Protein AF-A0A6S7KA08-F1 (afdb_monomer)

Mean predicted aligned error: 12.33 Å

Radius of gyration: 24.55 Å; Cα contacts (8 Å, |Δi|>4): 258; chains: 1; bounding box: 50×72×55 Å

Structure (mmCIF, N/CA/C/O backbone):
data_AF-A0A6S7KA08-F1
#
_entry.id   AF-A0A6S7KA08-F1
#
loop_
_atom_site.group_PDB
_atom_site.id
_atom_site.type_symbol
_atom_site.label_atom_id
_atom_site.label_alt_id
_atom_site.label_comp_id
_atom_site.label_asym_id
_atom_site.label_entity_id
_atom_site.label_seq_id
_atom_site.pdbx_PDB_ins_code
_atom_site.Cartn_x
_atom_site.Cartn_y
_atom_site.Cartn_z
_atom_site.occupancy
_atom_site.B_iso_or_equiv
_atom_site.auth_seq_id
_atom_site.auth_comp_id
_atom_site.auth_asym_id
_atom_site.auth_atom_id
_atom_site.pdbx_PDB_model_num
ATOM 1 N N . MET A 1 1 ? -20.930 37.286 -34.997 1.00 43.28 1 MET A N 1
ATOM 2 C CA . MET A 1 1 ? -20.694 37.079 -33.545 1.00 43.28 1 MET A CA 1
ATOM 3 C C . MET A 1 1 ? -19.926 38.259 -32.917 1.00 43.28 1 MET A C 1
ATOM 5 O O . MET A 1 1 ? -18.820 38.069 -32.431 1.00 43.28 1 MET A O 1
ATOM 9 N N . ALA A 1 2 ? -20.477 39.483 -32.907 1.00 48.88 2 ALA A N 1
ATOM 10 C CA . ALA A 1 2 ? -19.764 40.666 -32.379 1.00 48.88 2 ALA A CA 1
ATOM 11 C C . ALA A 1 2 ? -20.551 41.501 -31.343 1.00 48.88 2 ALA A C 1
ATOM 13 O O . ALA A 1 2 ? -19.993 42.416 -30.752 1.00 48.88 2 ALA A O 1
ATOM 14 N N . ALA A 1 3 ? -21.817 41.173 -31.055 1.00 47.69 3 ALA A N 1
ATOM 15 C CA . ALA A 1 3 ? -22.676 42.005 -30.201 1.00 47.69 3 ALA A CA 1
ATOM 16 C C . ALA A 1 3 ? -22.652 41.651 -28.695 1.00 47.69 3 ALA A C 1
ATOM 18 O O . ALA A 1 3 ? -23.149 42.420 -27.879 1.00 47.69 3 ALA A O 1
ATOM 19 N N . ALA A 1 4 ? -22.067 40.513 -28.297 1.00 50.00 4 ALA A N 1
ATOM 20 C CA . ALA A 1 4 ? -22.063 40.070 -26.894 1.00 50.00 4 ALA A CA 1
ATOM 21 C C . ALA A 1 4 ? -20.878 40.608 -26.064 1.00 50.00 4 ALA A C 1
ATOM 23 O O . ALA A 1 4 ? -20.947 40.629 -24.838 1.00 50.00 4 ALA A O 1
ATOM 24 N N . LYS A 1 5 ? -19.799 41.081 -26.711 1.00 47.84 5 LYS A N 1
ATOM 25 C CA . LYS A 1 5 ? -18.599 41.590 -26.018 1.00 47.84 5 LYS A CA 1
ATOM 26 C C . LYS A 1 5 ? -18.774 42.999 -25.426 1.00 47.84 5 LYS A C 1
ATOM 28 O O . LYS A 1 5 ? -18.018 43.361 -24.531 1.00 47.84 5 LYS A O 1
ATOM 33 N N . SER A 1 6 ? -19.765 43.779 -25.868 1.00 55.12 6 SER A N 1
ATOM 34 C CA . SER A 1 6 ? -19.910 45.186 -25.456 1.00 55.12 6 SER A CA 1
ATOM 35 C C . SER A 1 6 ? -20.657 45.384 -24.133 1.00 55.12 6 SER A C 1
ATOM 37 O O . SER A 1 6 ? -20.324 46.296 -23.384 1.00 55.12 6 SER A O 1
ATOM 39 N N . LYS A 1 7 ? -21.627 44.525 -23.787 1.00 53.78 7 LYS A N 1
ATOM 40 C CA . LYS A 1 7 ? -22.438 44.713 -22.567 1.00 53.78 7 LYS A CA 1
ATOM 41 C C . LYS A 1 7 ? -21.706 44.346 -21.276 1.00 53.78 7 LYS A C 1
ATOM 43 O O . LYS A 1 7 ? -21.906 45.013 -20.268 1.00 53.78 7 LYS A O 1
ATOM 48 N N . LEU A 1 8 ? -20.835 43.334 -21.301 1.00 55.09 8 LEU A N 1
ATOM 49 C CA . LEU A 1 8 ? -20.053 42.961 -20.118 1.00 55.09 8 LEU A CA 1
ATOM 50 C C . LEU A 1 8 ? -19.076 44.084 -19.744 1.00 55.09 8 LEU A C 1
ATOM 52 O O . LEU A 1 8 ? -19.026 44.502 -18.595 1.00 55.09 8 LEU A O 1
ATOM 56 N N . PHE A 1 9 ? -18.357 44.632 -20.726 1.00 54.38 9 PHE A N 1
ATOM 57 C CA . PHE A 1 9 ? -17.315 45.635 -20.491 1.00 54.38 9 PHE A CA 1
ATOM 58 C C . PHE A 1 9 ? -17.857 46.927 -19.851 1.00 54.38 9 PHE A C 1
ATOM 60 O O . PHE A 1 9 ? -17.222 47.487 -18.960 1.00 54.38 9 PHE A O 1
ATOM 67 N N . VAL A 1 10 ? -19.073 47.342 -20.229 1.00 57.06 10 VAL A N 1
ATOM 68 C CA . VAL A 1 10 ? -19.768 48.513 -19.660 1.00 57.06 10 VAL A CA 1
ATOM 69 C C . VAL A 1 10 ? -20.200 48.286 -18.204 1.00 57.06 10 VAL A C 1
ATOM 71 O O . VAL A 1 10 ? -20.165 49.208 -17.390 1.00 57.06 10 VAL A O 1
ATOM 74 N N . ILE A 1 11 ? -20.566 47.055 -17.835 1.00 59.44 11 ILE A N 1
ATOM 75 C CA . ILE A 1 11 ? -20.897 46.713 -16.443 1.00 59.44 11 ILE A CA 1
ATOM 76 C C . ILE A 1 11 ? -19.633 46.776 -15.573 1.00 59.44 11 ILE A C 1
ATOM 78 O O . ILE A 1 11 ? -19.673 47.317 -14.474 1.00 59.44 11 ILE A O 1
ATOM 82 N N . PHE A 1 12 ? -18.487 46.309 -16.074 1.00 55.09 12 PHE A N 1
ATOM 83 C CA . PHE A 1 12 ? -17.217 46.349 -15.336 1.00 55.09 12 PHE A CA 1
ATOM 84 C C . PHE A 1 12 ? -16.640 47.767 -15.173 1.00 55.09 12 PHE A C 1
ATOM 86 O O . PHE A 1 12 ? -15.992 48.060 -14.159 1.00 55.09 12 PHE A O 1
ATOM 93 N N . SER A 1 13 ? -16.875 48.669 -16.134 1.00 60.47 13 SER A N 1
ATOM 94 C CA . SER A 1 13 ? -16.349 50.038 -16.081 1.00 60.47 13 SER A CA 1
ATOM 95 C C . SER A 1 13 ? -17.032 50.914 -15.023 1.00 60.47 13 SER A C 1
ATOM 97 O O . SER A 1 13 ? -16.358 51.771 -14.460 1.00 60.47 13 SER A O 1
ATOM 99 N N . ASN A 1 14 ? -18.302 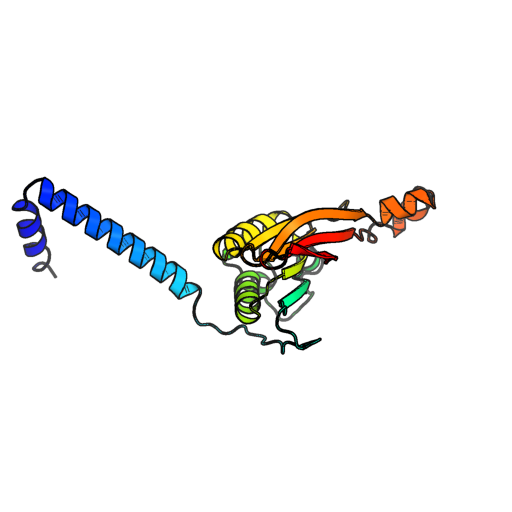50.653 -14.688 1.00 59.66 14 ASN A N 1
ATOM 100 C CA . ASN A 1 14 ? -19.107 51.464 -13.755 1.00 59.66 14 ASN A CA 1
ATOM 101 C C . ASN A 1 14 ? -19.081 51.006 -12.287 1.00 59.66 14 ASN A C 1
ATOM 103 O O . ASN A 1 14 ? -19.718 51.621 -11.433 1.00 59.66 14 ASN A O 1
ATOM 107 N N . ILE A 1 15 ? -18.358 49.934 -11.967 1.00 65.50 15 ILE A N 1
ATOM 108 C CA . ILE A 1 15 ? -18.273 49.419 -10.599 1.00 65.50 15 ILE A CA 1
ATOM 109 C C . ILE A 1 15 ? -17.067 50.050 -9.893 1.00 65.50 15 ILE A C 1
ATOM 111 O O . ILE A 1 15 ? -15.952 50.031 -10.417 1.00 65.50 15 ILE A O 1
ATOM 115 N N . ASN A 1 16 ? -17.280 50.592 -8.689 1.00 76.19 16 ASN A N 1
ATOM 116 C CA . ASN A 1 16 ? -16.201 51.134 -7.860 1.00 76.19 16 ASN A CA 1
ATOM 117 C C . ASN A 1 16 ? -15.172 50.046 -7.473 1.00 76.19 16 ASN A C 1
ATOM 119 O O . ASN A 1 16 ? -15.428 48.845 -7.578 1.00 76.19 16 ASN A O 1
ATOM 123 N N . ASN A 1 17 ? -13.998 50.452 -6.981 1.00 73.75 17 ASN A N 1
ATOM 124 C CA . ASN A 1 17 ? -12.906 49.515 -6.675 1.00 73.75 17 ASN A CA 1
ATOM 125 C C . ASN A 1 17 ? -13.309 48.382 -5.708 1.00 73.75 17 ASN A C 1
ATOM 127 O O . ASN A 1 17 ? -12.830 47.259 -5.858 1.00 73.75 17 ASN A O 1
ATOM 131 N N . LYS A 1 18 ? -14.233 48.633 -4.766 1.00 71.06 18 LYS A N 1
ATOM 132 C CA . LYS A 1 18 ? -14.747 47.600 -3.849 1.00 71.06 18 LYS A CA 1
ATOM 133 C C . LYS A 1 18 ? -15.612 46.567 -4.575 1.00 71.06 18 LYS A C 1
ATOM 135 O O . LYS A 1 18 ? -15.436 45.373 -4.357 1.00 71.06 18 LYS A O 1
ATOM 140 N N . GLY A 1 19 ? -16.501 46.993 -5.470 1.00 74.62 19 GLY A N 1
ATOM 141 C CA . GLY A 1 19 ? -17.341 46.065 -6.229 1.00 74.62 19 GLY A CA 1
ATOM 142 C C . GLY A 1 19 ? -16.552 45.233 -7.247 1.00 74.62 19 GLY A C 1
ATOM 143 O O . GLY A 1 19 ? -16.876 44.065 -7.451 1.00 74.62 19 GLY A O 1
ATOM 144 N N . ARG A 1 20 ? -15.468 45.776 -7.825 1.00 76.81 20 ARG A N 1
ATOM 145 C CA . ARG A 1 20 ? -14.557 45.004 -8.694 1.00 76.81 20 ARG A CA 1
ATOM 146 C C . ARG A 1 20 ? -13.835 43.901 -7.921 1.00 76.81 20 ARG A C 1
ATOM 148 O O . ARG A 1 20 ? -13.717 42.789 -8.428 1.00 76.81 20 ARG A O 1
ATOM 155 N N . LEU A 1 21 ? -13.408 44.189 -6.690 1.00 75.94 21 LEU A N 1
ATOM 156 C CA . LEU A 1 21 ? -12.765 43.208 -5.814 1.00 75.94 21 LEU A CA 1
ATOM 157 C C . LEU A 1 21 ? -13.727 42.077 -5.419 1.00 75.94 21 LEU A C 1
ATOM 159 O O . LEU A 1 21 ? -13.356 40.909 -5.488 1.00 75.94 21 LEU A O 1
ATOM 163 N N . VAL A 1 22 ? -14.973 42.408 -5.066 1.00 80.50 22 VAL A N 1
ATOM 164 C CA . VAL A 1 22 ? -16.004 41.405 -4.740 1.00 80.50 22 VAL A CA 1
ATOM 165 C C . VAL A 1 22 ? -16.295 40.508 -5.943 1.00 80.50 22 VAL A C 1
ATOM 167 O O . VAL A 1 22 ? -16.349 39.290 -5.799 1.00 80.50 22 VAL A O 1
ATOM 170 N N . LEU A 1 23 ? -16.424 41.080 -7.141 1.00 80.31 23 LEU A N 1
ATOM 171 C CA . LEU A 1 23 ? -16.694 40.297 -8.346 1.00 80.31 23 LEU A CA 1
ATOM 172 C C . LEU A 1 23 ? -15.519 39.376 -8.718 1.00 80.31 23 LEU A C 1
ATOM 174 O O . LEU A 1 23 ? -15.742 38.241 -9.134 1.00 80.31 23 LEU A O 1
ATOM 178 N N . LEU A 1 24 ? -14.278 39.838 -8.526 1.00 79.69 24 LEU A N 1
ATOM 179 C CA . LEU A 1 24 ? -13.077 39.019 -8.706 1.00 79.69 24 LEU A CA 1
ATOM 180 C C . LEU A 1 24 ? -13.062 37.841 -7.721 1.00 79.69 24 LEU A C 1
ATOM 182 O O . LEU A 1 24 ? -12.813 36.712 -8.132 1.00 79.69 24 LEU A O 1
ATOM 186 N N . LEU A 1 25 ? -13.378 38.083 -6.445 1.00 82.94 25 LEU A N 1
ATOM 187 C CA . LEU A 1 25 ? -13.452 37.032 -5.425 1.00 82.94 25 LEU A CA 1
ATOM 188 C C . LEU A 1 25 ? -14.535 35.999 -5.746 1.00 82.94 25 LEU A C 1
ATOM 190 O O . LEU A 1 25 ? -14.277 34.801 -5.653 1.00 82.94 25 LEU A O 1
ATOM 194 N N . VAL A 1 26 ? -15.716 36.440 -6.189 1.00 86.62 26 VAL A N 1
ATOM 195 C CA . VAL A 1 26 ? -16.789 35.538 -6.637 1.00 86.62 26 VAL A CA 1
ATOM 196 C C . VAL A 1 26 ? -16.342 34.727 -7.852 1.00 86.62 26 VAL A C 1
ATOM 198 O O . VAL A 1 26 ? -16.560 33.520 -7.886 1.00 86.62 26 VAL A O 1
ATOM 201 N N . PHE A 1 27 ? -15.676 35.350 -8.826 1.00 87.44 27 PHE A N 1
ATOM 202 C CA . PHE A 1 27 ? -15.172 34.647 -10.006 1.00 87.44 27 PHE A CA 1
ATOM 203 C C . PHE A 1 27 ? -14.116 33.598 -9.644 1.00 87.44 27 PHE A C 1
ATOM 205 O O . PHE A 1 27 ? -14.208 32.461 -10.101 1.00 87.44 27 PHE A O 1
ATOM 212 N N . VAL A 1 28 ? -13.154 33.942 -8.781 1.00 88.06 28 VAL A N 1
ATOM 213 C CA . VAL A 1 28 ? -12.139 33.002 -8.279 1.00 88.06 28 VAL A CA 1
ATOM 214 C C . VAL A 1 28 ? -12.796 31.863 -7.504 1.00 88.06 28 VAL A C 1
ATOM 216 O O . VAL A 1 28 ? -12.453 30.707 -7.723 1.00 88.06 28 VAL A O 1
ATOM 219 N N . PHE A 1 29 ? -13.780 32.151 -6.652 1.00 88.38 29 PHE A N 1
ATOM 220 C CA . PHE A 1 29 ? -14.494 31.127 -5.893 1.00 88.38 29 PHE A CA 1
ATOM 221 C C . PHE A 1 29 ? -15.297 30.184 -6.798 1.00 88.38 29 PHE A C 1
ATOM 223 O O . PHE A 1 29 ? -15.218 28.968 -6.644 1.00 88.38 29 PHE A O 1
ATOM 230 N N . VAL A 1 30 ? -16.012 30.715 -7.793 1.00 85.38 30 VAL A N 1
ATOM 231 C CA . VAL A 1 30 ? -16.727 29.907 -8.795 1.00 85.38 30 VAL A CA 1
ATOM 232 C C . VAL A 1 30 ? -15.748 29.077 -9.622 1.00 85.38 30 VAL A C 1
ATOM 234 O O . VAL A 1 30 ? -16.016 27.905 -9.871 1.00 85.38 30 VAL A O 1
ATOM 237 N N . LEU A 1 31 ? -14.598 29.635 -10.004 1.00 84.38 31 LEU A N 1
ATOM 238 C CA . LEU A 1 31 ? -13.555 28.900 -10.716 1.00 84.38 31 LEU A CA 1
ATOM 239 C C . LEU A 1 31 ? -12.982 27.769 -9.855 1.00 84.38 31 LEU A C 1
ATOM 241 O O . LEU A 1 31 ? -12.841 26.655 -10.345 1.00 84.38 31 LEU A O 1
ATOM 245 N N . LEU A 1 32 ? -12.719 28.013 -8.569 1.00 81.62 32 LEU A N 1
ATOM 246 C CA . LEU A 1 32 ? -12.274 26.986 -7.623 1.00 81.62 32 LEU A CA 1
ATOM 247 C C . LEU A 1 32 ? -13.332 25.893 -7.434 1.00 81.62 32 LEU A C 1
ATOM 249 O O . LEU A 1 32 ? -12.988 24.715 -7.443 1.00 81.62 32 LEU A O 1
ATOM 253 N N . LEU A 1 33 ? -14.615 26.252 -7.337 1.00 75.62 33 LEU A N 1
ATOM 254 C CA . LEU A 1 33 ? -15.717 25.288 -7.270 1.00 75.62 33 LEU A CA 1
ATOM 255 C C . LEU A 1 33 ? -15.858 24.477 -8.561 1.00 75.62 33 LEU A C 1
ATOM 257 O O . LEU A 1 33 ? -16.117 23.278 -8.501 1.00 75.62 33 LEU A O 1
ATOM 261 N N . LEU A 1 34 ? -15.674 25.101 -9.726 1.00 71.31 34 LEU A N 1
ATOM 262 C CA . LEU A 1 34 ? -15.695 24.416 -11.017 1.00 71.31 34 LEU A CA 1
ATOM 263 C C . LEU A 1 34 ? -14.493 23.483 -11.170 1.00 71.31 34 LEU A C 1
ATOM 265 O O . LEU A 1 34 ? -14.680 22.345 -11.580 1.00 71.31 34 LEU A O 1
ATOM 269 N N . LEU A 1 35 ? -13.291 23.911 -10.782 1.00 70.19 35 LEU A N 1
ATOM 270 C CA . LEU A 1 35 ? -12.092 23.069 -10.780 1.00 70.19 35 LEU A CA 1
ATOM 271 C C . LEU A 1 35 ? -12.232 21.902 -9.797 1.00 70.19 35 LEU A C 1
ATOM 273 O O . LEU A 1 35 ? -11.896 20.771 -10.139 1.00 70.19 35 LEU A O 1
ATOM 277 N N . HIS A 1 36 ? -12.797 22.142 -8.612 1.00 66.94 36 HIS A N 1
ATOM 278 C CA . HIS A 1 36 ? -13.107 21.092 -7.644 1.00 66.94 36 HIS A CA 1
ATOM 279 C C . HIS A 1 36 ? -14.156 20.113 -8.190 1.00 66.94 36 HIS A C 1
ATOM 281 O O . HIS A 1 36 ? -13.985 18.902 -8.075 1.00 66.94 36 HIS A O 1
ATOM 287 N N . LYS A 1 37 ? -15.206 20.613 -8.854 1.00 55.38 37 LYS A N 1
ATOM 288 C CA . LYS A 1 37 ? -16.258 19.792 -9.468 1.00 55.38 37 LYS A CA 1
ATOM 289 C C . LYS A 1 37 ? -15.760 18.997 -10.672 1.00 55.38 37 LYS A C 1
ATOM 291 O O . LYS A 1 37 ? -16.163 17.852 -10.811 1.00 55.38 37 LYS A O 1
ATOM 296 N N . VAL A 1 38 ? -14.899 19.559 -11.521 1.00 56.47 38 VAL A N 1
ATOM 297 C CA . VAL A 1 38 ? -14.270 18.843 -12.647 1.00 56.47 38 VAL A CA 1
ATOM 298 C C . VAL A 1 38 ? -13.347 17.748 -12.120 1.00 56.47 38 VAL A C 1
ATOM 300 O O . VAL A 1 38 ? -13.482 16.599 -12.529 1.00 56.47 38 VAL A O 1
ATOM 303 N N . ARG A 1 39 ? -12.518 18.057 -11.114 1.00 51.16 39 ARG A N 1
ATOM 304 C CA . ARG A 1 39 ? -11.670 17.068 -10.432 1.00 51.16 39 ARG A CA 1
ATOM 305 C C . ARG A 1 39 ? -12.493 15.939 -9.797 1.00 51.16 39 ARG A C 1
ATOM 307 O O . ARG A 1 39 ? -12.108 14.782 -9.890 1.00 51.16 39 ARG A O 1
ATOM 314 N N . HIS A 1 40 ? -13.661 16.248 -9.230 1.00 46.69 40 HIS A N 1
ATOM 315 C CA . HIS A 1 40 ? -14.601 15.237 -8.730 1.00 46.69 40 HIS A CA 1
ATOM 316 C C . HIS A 1 40 ? -15.376 14.500 -9.835 1.00 46.69 40 HIS A C 1
ATOM 318 O O . HIS A 1 40 ? -15.750 13.347 -9.645 1.00 46.69 40 HIS A O 1
ATOM 324 N N . SER A 1 41 ? -15.643 15.144 -10.973 1.00 40.38 41 SER A N 1
ATOM 325 C CA . SER A 1 41 ? -16.413 14.581 -12.088 1.00 40.38 41 SER A CA 1
ATOM 326 C C . SER A 1 41 ? -15.624 13.517 -12.845 1.00 40.38 41 SER A C 1
ATOM 328 O O . SER A 1 41 ? -16.216 12.523 -13.250 1.00 40.38 41 SER A O 1
ATOM 330 N N . ASP A 1 42 ? -14.307 13.672 -12.986 1.00 47.09 42 ASP A N 1
ATOM 331 C CA . ASP A 1 42 ? -13.463 12.638 -13.603 1.00 47.09 42 ASP A CA 1
ATOM 332 C C . ASP A 1 42 ? -13.256 11.424 -12.680 1.00 47.09 42 ASP A C 1
ATOM 334 O O . ASP A 1 42 ? -13.024 10.310 -13.151 1.00 47.09 42 ASP A O 1
ATOM 338 N N . MET A 1 43 ? -13.437 11.604 -11.366 1.00 47.91 43 MET A N 1
ATOM 339 C CA . MET A 1 43 ? -13.421 10.515 -10.382 1.00 47.91 43 MET A CA 1
ATOM 340 C C . MET A 1 43 ? -14.763 9.775 -10.252 1.00 47.91 43 MET A C 1
ATOM 342 O O . MET A 1 43 ? -14.821 8.712 -9.633 1.00 47.91 43 MET A O 1
ATOM 346 N N . VAL A 1 44 ? -15.859 10.290 -10.822 1.00 50.16 44 VAL A N 1
ATOM 347 C CA . VAL A 1 44 ? -17.211 9.754 -10.600 1.00 50.16 44 VAL A CA 1
ATOM 348 C C . VAL A 1 44 ? -17.852 9.305 -11.919 1.00 50.16 44 VAL A C 1
ATOM 350 O O . VAL A 1 44 ? -18.328 10.123 -12.698 1.00 50.16 44 VAL A O 1
ATOM 353 N N . LYS A 1 45 ? -17.966 7.969 -12.070 1.00 49.62 45 LYS A N 1
ATOM 354 C CA . LYS A 1 45 ? -18.781 7.173 -13.033 1.00 49.62 45 LYS A CA 1
ATOM 355 C C . LYS A 1 45 ? -18.060 6.498 -14.203 1.00 49.62 45 LYS A C 1
ATOM 357 O O . LYS A 1 45 ? -18.521 6.516 -15.338 1.00 49.62 45 LYS A O 1
ATOM 362 N N . SER A 1 46 ? -17.039 5.709 -13.916 1.00 56.28 46 SER A N 1
ATOM 363 C CA . SER A 1 46 ? -17.035 4.384 -14.548 1.00 56.28 46 SER A CA 1
ATOM 364 C C . SER A 1 46 ? -16.828 3.350 -13.464 1.00 56.28 46 SER A C 1
ATOM 366 O O . SER A 1 46 ? -15.903 3.454 -12.664 1.00 56.28 46 SER A O 1
ATOM 368 N N . GLU A 1 47 ? -17.766 2.413 -13.386 1.00 72.56 47 GLU A N 1
ATOM 369 C CA . GLU A 1 47 ? -17.666 1.256 -12.505 1.00 72.56 47 GLU A CA 1
ATOM 370 C C . GLU A 1 47 ? -16.349 0.520 -12.815 1.00 72.56 47 GLU A C 1
ATOM 372 O O . GLU A 1 47 ? -15.904 0.548 -13.972 1.00 72.56 47 GLU A O 1
ATOM 377 N N . PRO A 1 48 ? -15.677 -0.088 -11.819 1.00 77.19 48 PRO A N 1
ATOM 378 C CA . PRO A 1 48 ? -14.476 -0.855 -12.110 1.00 77.19 48 PRO A CA 1
ATOM 379 C C . PRO A 1 48 ? -14.830 -1.982 -13.082 1.00 77.19 48 PRO A C 1
ATOM 381 O O . PRO A 1 48 ? -15.895 -2.592 -12.966 1.00 77.19 48 PRO A O 1
ATOM 384 N N . VAL A 1 49 ? -13.927 -2.272 -14.024 1.00 77.19 49 VAL A N 1
ATOM 385 C CA . VAL A 1 49 ? -14.120 -3.370 -14.991 1.00 77.19 49 VAL A CA 1
ATOM 386 C C . VAL A 1 49 ? -14.372 -4.692 -14.263 1.00 77.19 49 VAL A C 1
ATOM 388 O O . VAL A 1 49 ? -15.208 -5.487 -14.684 1.00 77.19 49 VAL A O 1
ATOM 391 N N . 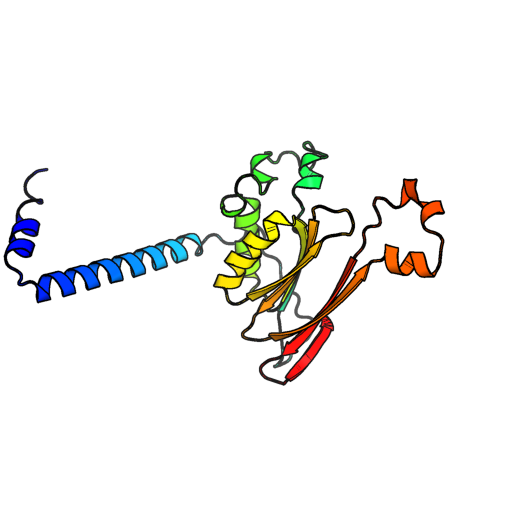PHE A 1 50 ? -13.694 -4.894 -13.131 1.00 73.00 50 PHE A N 1
ATOM 392 C CA . PHE A 1 50 ? -13.890 -6.045 -12.264 1.00 73.00 50 PHE A CA 1
ATOM 393 C C . PHE A 1 50 ? -14.507 -5.616 -10.937 1.00 73.00 50 PHE A C 1
ATOM 395 O O . PHE A 1 50 ? -13.942 -4.822 -10.186 1.00 73.00 50 PHE A O 1
ATOM 402 N N . ARG A 1 51 ? -15.669 -6.188 -10.626 1.00 74.38 51 ARG A N 1
ATOM 403 C CA . ARG A 1 51 ? -16.282 -6.102 -9.302 1.00 74.38 51 ARG A CA 1
ATOM 404 C C . ARG A 1 51 ? -15.975 -7.378 -8.546 1.00 74.38 51 ARG A C 1
ATOM 406 O O . ARG A 1 51 ? -16.478 -8.443 -8.893 1.00 74.38 51 ARG A O 1
ATOM 413 N N . ARG A 1 52 ? -15.158 -7.269 -7.505 1.00 71.62 52 ARG A N 1
ATOM 414 C CA . ARG A 1 52 ? -14.937 -8.381 -6.581 1.00 71.62 52 ARG A CA 1
ATOM 415 C C . ARG A 1 52 ? -16.040 -8.400 -5.530 1.00 71.62 52 ARG A C 1
ATOM 417 O O . ARG A 1 52 ? -16.445 -7.353 -5.025 1.00 71.62 52 ARG A O 1
ATOM 424 N N . THR A 1 53 ? -16.513 -9.593 -5.189 1.00 71.06 53 THR A N 1
ATOM 425 C CA . THR A 1 53 ? -17.425 -9.781 -4.060 1.00 71.06 53 THR A CA 1
ATOM 426 C C . THR A 1 53 ? -16.626 -9.731 -2.766 1.00 71.06 53 THR A C 1
ATOM 428 O O . THR A 1 53 ? -15.693 -10.511 -2.575 1.00 71.06 53 THR A O 1
ATOM 431 N N . LEU A 1 54 ? -16.994 -8.823 -1.863 1.00 71.44 54 LEU A N 1
ATOM 432 C CA . LEU A 1 54 ? -16.420 -8.790 -0.523 1.00 71.44 54 LEU A CA 1
ATOM 433 C C . LEU A 1 54 ? -16.937 -9.985 0.279 1.00 71.44 54 LEU A C 1
ATOM 435 O O . LEU A 1 54 ? -18.145 -10.173 0.434 1.00 71.44 54 LEU A O 1
ATOM 439 N N . LYS A 1 55 ? -16.016 -10.789 0.810 1.00 79.56 55 LYS A N 1
ATOM 440 C CA . LYS A 1 55 ? -16.347 -11.856 1.751 1.00 79.56 55 LYS A CA 1
ATOM 441 C C . LYS A 1 55 ? -16.254 -11.304 3.168 1.00 79.56 55 LYS A C 1
ATOM 443 O O . LYS A 1 55 ? -15.159 -11.049 3.664 1.00 79.56 55 LYS A O 1
ATOM 448 N N . ARG A 1 56 ? -17.397 -11.154 3.835 1.00 80.62 56 ARG A N 1
ATOM 449 C CA . ARG A 1 56 ? -17.431 -10.829 5.264 1.00 80.62 56 ARG A CA 1
ATOM 450 C C . ARG A 1 56 ? -16.926 -12.035 6.059 1.00 80.62 56 ARG A C 1
ATOM 452 O O . ARG A 1 56 ? -17.475 -13.128 5.942 1.00 80.62 56 ARG A O 1
ATOM 459 N N . VAL A 1 57 ? -15.862 -11.844 6.837 1.00 77.56 57 VAL A N 1
ATOM 460 C CA . VAL A 1 57 ? -15.245 -12.915 7.641 1.00 77.56 57 VAL A CA 1
ATOM 461 C C . VAL A 1 57 ? -15.947 -13.066 8.993 1.00 77.56 57 VAL A C 1
ATOM 463 O O . VAL A 1 57 ? -16.097 -14.184 9.480 1.00 77.56 57 VAL A O 1
ATOM 466 N N . ARG A 1 58 ? -16.411 -11.959 9.587 1.00 70.94 58 ARG A N 1
ATOM 467 C CA . ARG A 1 58 ? -17.204 -11.912 10.827 1.00 70.94 58 ARG A CA 1
ATOM 468 C C . ARG A 1 58 ? -18.164 -10.731 10.787 1.00 70.94 58 ARG A C 1
ATOM 470 O O . ARG A 1 58 ? -17.883 -9.770 10.076 1.00 70.94 58 ARG A O 1
ATOM 477 N N . SER A 1 59 ? -19.270 -10.825 11.529 1.00 69.62 59 SER A N 1
ATOM 478 C CA . SER A 1 59 ? -20.164 -9.687 11.728 1.00 69.62 59 SER A CA 1
ATOM 479 C C . SER A 1 59 ? -19.981 -9.090 13.124 1.00 69.62 59 SER A C 1
ATOM 481 O O . SER A 1 59 ? -20.140 -9.813 14.106 1.00 69.62 59 SER A O 1
ATOM 483 N N . SER A 1 60 ? -19.617 -7.812 13.218 1.00 72.19 60 SER A N 1
ATOM 484 C CA . SER A 1 60 ? -19.477 -7.074 14.482 1.00 72.19 60 SER A CA 1
ATOM 485 C C . SER A 1 60 ? -19.606 -5.566 14.271 1.00 72.19 60 SER A C 1
ATOM 487 O O . SER A 1 60 ? -19.358 -5.064 13.180 1.00 72.19 60 SER A O 1
ATOM 489 N N . GLU A 1 61 ? -19.920 -4.819 15.328 1.00 69.19 61 GLU A N 1
ATOM 490 C CA . GLU A 1 61 ? -19.993 -3.349 15.264 1.00 69.19 61 GLU A CA 1
ATOM 491 C C . GLU A 1 61 ? -18.631 -2.673 14.993 1.00 69.19 61 GLU A C 1
ATOM 493 O O . GLU A 1 61 ? -18.599 -1.569 14.454 1.00 69.19 61 GLU A O 1
ATOM 498 N N . ASP A 1 62 ? -17.519 -3.365 15.273 1.00 76.12 62 ASP A N 1
ATOM 499 C CA . ASP A 1 62 ? -16.137 -2.908 15.042 1.00 76.12 62 ASP A CA 1
ATOM 500 C C . ASP A 1 62 ? -15.546 -3.473 13.721 1.00 76.12 62 ASP A C 1
ATOM 502 O O . ASP A 1 62 ? -14.387 -3.884 13.645 1.00 76.12 62 ASP A O 1
ATOM 506 N N . GLU A 1 63 ? -16.362 -3.594 12.668 1.00 87.81 63 GLU A N 1
ATOM 507 C CA . GLU A 1 63 ? -15.913 -4.094 11.359 1.00 87.81 63 GLU A CA 1
ATOM 508 C C . GLU A 1 63 ? -15.055 -3.068 10.592 1.00 87.81 63 GLU A C 1
ATOM 510 O O . GLU A 1 63 ? -15.390 -1.883 10.478 1.00 87.81 63 GLU A O 1
ATOM 515 N N . PHE A 1 64 ? -13.988 -3.558 9.957 1.00 91.75 64 PHE A N 1
ATOM 516 C CA . PHE A 1 64 ? -13.201 -2.803 8.983 1.00 91.75 64 PHE A CA 1
ATOM 517 C C . PHE A 1 64 ? -12.955 -3.621 7.711 1.00 91.75 64 PHE A C 1
ATOM 519 O O . PHE A 1 64 ? -12.985 -4.855 7.720 1.00 91.75 64 PHE A O 1
ATOM 526 N N . CYS A 1 65 ? -12.719 -2.929 6.599 1.00 93.12 65 CYS A N 1
ATOM 527 C CA . CYS A 1 65 ? -12.410 -3.546 5.314 1.00 93.12 65 CYS A CA 1
ATOM 528 C C . CYS A 1 65 ? -10.894 -3.572 5.076 1.00 93.12 65 CYS A C 1
ATOM 530 O O . CYS A 1 65 ? -10.254 -2.523 5.003 1.00 93.12 65 CYS A O 1
ATOM 532 N N . LEU A 1 66 ? -10.329 -4.771 4.915 1.00 94.25 66 LEU A N 1
ATOM 533 C CA . LEU A 1 66 ? -8.942 -4.967 4.497 1.00 94.25 66 LEU A CA 1
ATOM 534 C C . LEU A 1 66 ? -8.904 -5.442 3.047 1.00 94.25 66 LEU A C 1
ATOM 536 O O . LEU A 1 66 ? -9.518 -6.451 2.696 1.00 94.25 66 LEU A O 1
ATOM 540 N N . VAL A 1 67 ? -8.138 -4.739 2.218 1.00 94.75 67 VAL A N 1
ATOM 541 C CA . VAL A 1 67 ? -7.851 -5.125 0.835 1.00 94.75 67 VAL A CA 1
ATOM 542 C C . VAL A 1 67 ? -6.392 -5.543 0.739 1.00 94.75 67 VAL A C 1
ATOM 544 O O . VAL A 1 67 ? -5.510 -4.794 1.138 1.00 94.75 67 VAL A O 1
ATOM 547 N N . SER A 1 68 ? -6.131 -6.730 0.192 1.00 94.56 68 SER A N 1
ATOM 548 C CA . SER A 1 68 ? -4.780 -7.178 -0.157 1.00 94.56 68 SER A CA 1
ATOM 549 C C . SER A 1 68 ? -4.690 -7.364 -1.666 1.00 94.56 68 SER A C 1
ATOM 551 O O . SER A 1 68 ? -5.529 -8.064 -2.241 1.00 94.56 68 SER A O 1
ATOM 553 N N . TYR A 1 69 ? -3.728 -6.707 -2.317 1.00 95.56 69 TYR A N 1
ATOM 554 C CA . TYR A 1 69 ? -3.674 -6.657 -3.775 1.00 95.56 69 TYR A CA 1
ATOM 555 C C . TYR A 1 69 ? -2.249 -6.578 -4.333 1.00 95.56 69 TYR A C 1
ATOM 557 O O . TYR A 1 69 ? -1.539 -5.595 -4.142 1.00 95.56 69 TYR A O 1
ATOM 565 N N . ASN A 1 70 ? -1.856 -7.576 -5.122 1.00 95.50 70 ASN A N 1
ATOM 566 C CA . ASN A 1 70 ? -0.689 -7.467 -5.988 1.00 95.50 70 ASN A CA 1
ATOM 567 C C . ASN A 1 70 ? -1.063 -6.643 -7.229 1.00 95.50 70 ASN A C 1
ATOM 569 O O . ASN A 1 70 ? -1.914 -7.063 -8.015 1.00 95.50 70 ASN A O 1
ATOM 573 N N . ILE A 1 71 ? -0.437 -5.475 -7.390 1.00 95.19 71 ILE A N 1
ATOM 574 C CA . ILE A 1 71 ? -0.793 -4.494 -8.425 1.00 95.19 71 ILE A CA 1
ATOM 575 C C . ILE A 1 71 ? 0.068 -4.587 -9.695 1.00 95.19 71 ILE A C 1
ATOM 577 O O . ILE A 1 71 ? -0.055 -3.733 -10.577 1.00 95.19 71 ILE A O 1
ATOM 581 N N . LEU A 1 72 ? 0.907 -5.624 -9.805 1.00 93.69 72 LEU A N 1
ATOM 582 C CA . LEU A 1 72 ? 1.819 -5.900 -10.916 1.00 93.69 72 LEU A CA 1
ATOM 583 C C . LEU A 1 72 ? 2.780 -4.737 -11.223 1.00 93.69 72 LEU A C 1
ATOM 585 O O . LEU A 1 72 ? 2.422 -3.720 -11.841 1.00 93.69 72 LEU A O 1
ATOM 589 N N . ALA A 1 73 ? 4.044 -4.916 -10.860 1.00 93.19 73 ALA A N 1
ATOM 590 C CA . ALA A 1 73 ? 5.096 -3.954 -11.170 1.00 93.19 73 ALA A CA 1
ATOM 591 C C . ALA A 1 73 ? 5.293 -3.810 -12.692 1.00 93.19 73 ALA A C 1
ATOM 593 O O . ALA A 1 73 ? 4.984 -4.716 -13.469 1.00 93.19 73 ALA A O 1
ATOM 594 N N . ASP A 1 74 ? 5.824 -2.677 -13.149 1.00 93.19 74 ASP A N 1
ATOM 595 C CA . ASP A 1 74 ? 6.126 -2.476 -14.577 1.00 93.19 74 ASP A CA 1
ATOM 596 C C . ASP A 1 74 ? 7.318 -3.336 -15.031 1.00 93.19 74 ASP A C 1
ATOM 598 O O . ASP A 1 74 ? 7.398 -3.742 -16.192 1.00 93.19 74 ASP A O 1
ATOM 602 N N . MET A 1 75 ? 8.250 -3.646 -14.124 1.00 88.00 75 MET A N 1
ATOM 603 C CA . MET A 1 75 ? 9.482 -4.367 -14.462 1.00 88.00 75 MET A CA 1
ATOM 604 C C . MET A 1 75 ? 9.237 -5.785 -15.022 1.00 88.00 75 MET A C 1
ATOM 606 O O . MET A 1 75 ? 9.774 -6.070 -16.096 1.00 88.00 75 MET A O 1
ATOM 610 N N . PRO A 1 76 ? 8.406 -6.656 -14.408 1.00 86.75 76 PRO A N 1
ATOM 611 C CA . PRO A 1 76 ? 8.066 -7.959 -14.989 1.00 86.75 76 PRO A CA 1
ATOM 612 C C . PRO A 1 76 ? 7.445 -7.870 -16.390 1.00 86.75 76 PRO A C 1
ATOM 614 O O . PRO A 1 76 ? 7.752 -8.690 -17.254 1.00 86.75 76 PRO A O 1
ATOM 617 N N . VAL A 1 77 ? 6.617 -6.850 -16.642 1.00 90.19 77 VAL A N 1
ATOM 618 C CA . VAL A 1 77 ? 6.010 -6.605 -17.961 1.00 90.19 77 VAL A CA 1
ATOM 619 C C . VAL A 1 77 ? 7.080 -6.247 -18.994 1.00 90.19 77 VAL A C 1
ATOM 621 O O . VAL A 1 77 ? 7.056 -6.757 -20.111 1.00 90.19 77 VAL A O 1
ATOM 624 N N . ARG A 1 78 ? 8.056 -5.408 -18.629 1.00 88.62 78 ARG A N 1
ATOM 625 C CA . ARG A 1 78 ? 9.181 -5.056 -19.516 1.00 88.62 78 ARG A CA 1
ATOM 626 C C . ARG A 1 78 ? 10.106 -6.234 -19.788 1.00 88.62 78 ARG A C 1
ATOM 628 O O . ARG A 1 78 ? 10.615 -6.352 -20.896 1.00 88.62 78 ARG A O 1
ATOM 635 N N . ALA A 1 79 ? 10.327 -7.087 -18.790 1.00 88.50 79 ALA A N 1
ATOM 636 C CA . ALA A 1 79 ? 11.165 -8.275 -18.924 1.00 88.50 79 ALA A CA 1
ATOM 637 C C . ALA A 1 79 ? 10.535 -9.331 -19.847 1.00 88.50 79 ALA A C 1
ATOM 639 O O . ALA A 1 79 ? 11.256 -10.079 -20.502 1.00 88.50 79 ALA A O 1
ATOM 640 N N . ASN A 1 80 ? 9.202 -9.373 -19.926 1.00 88.94 80 ASN A N 1
ATOM 641 C CA . ASN A 1 80 ? 8.476 -10.232 -20.853 1.00 88.94 80 ASN A CA 1
ATOM 642 C C . ASN A 1 80 ? 7.347 -9.458 -21.565 1.00 88.94 80 ASN A C 1
ATOM 644 O O . ASN A 1 80 ? 6.181 -9.596 -21.188 1.00 88.94 80 ASN A O 1
ATOM 648 N N . PRO A 1 81 ? 7.661 -8.680 -22.621 1.00 85.69 81 PRO A N 1
ATOM 649 C CA . PRO A 1 81 ? 6.680 -7.856 -23.337 1.00 85.69 81 PRO A CA 1
ATOM 650 C C . PRO A 1 81 ? 5.529 -8.648 -23.975 1.00 85.69 81 PRO A C 1
ATOM 652 O O . PRO A 1 81 ? 4.403 -8.152 -24.097 1.00 85.69 81 PRO A O 1
ATOM 655 N N . ASN A 1 82 ? 5.822 -9.894 -24.359 1.00 88.38 82 ASN A N 1
ATOM 656 C CA . ASN A 1 82 ? 4.859 -10.849 -24.906 1.00 88.38 82 ASN A CA 1
ATOM 657 C C . ASN A 1 82 ? 4.028 -11.529 -23.807 1.00 88.38 82 ASN A C 1
ATOM 659 O O . ASN A 1 82 ? 3.026 -12.182 -24.098 1.00 88.38 82 ASN A O 1
ATOM 663 N N . GLY A 1 83 ? 4.404 -11.346 -22.540 1.00 79.31 83 GLY A N 1
ATOM 664 C CA . GLY A 1 83 ? 3.551 -11.653 -21.406 1.00 79.31 83 GLY A CA 1
ATOM 665 C C . GLY A 1 83 ? 2.244 -10.874 -21.523 1.00 79.31 83 GLY A C 1
ATOM 666 O O . GLY A 1 83 ? 2.233 -9.695 -21.889 1.00 79.31 83 GLY A O 1
ATOM 667 N N . TYR A 1 84 ? 1.127 -11.536 -21.227 1.00 78.94 84 TYR A N 1
ATOM 668 C CA . TYR A 1 84 ? -0.208 -10.923 -21.204 1.00 78.94 84 TYR A CA 1
ATOM 669 C C . TYR A 1 84 ? -0.724 -10.430 -22.569 1.00 78.94 84 TYR A C 1
ATOM 671 O O . TYR A 1 84 ? -1.492 -9.473 -22.637 1.00 78.94 84 TYR A O 1
ATOM 679 N N . LEU A 1 85 ? -0.308 -11.047 -23.680 1.00 82.31 85 LEU A N 1
ATOM 680 C CA . LEU A 1 85 ? -1.004 -10.870 -24.961 1.00 82.31 85 LEU A CA 1
ATOM 681 C C . LEU A 1 85 ? -2.464 -11.371 -24.863 1.00 82.31 85 LEU A C 1
ATOM 683 O O . LEU A 1 85 ? -2.727 -12.310 -24.110 1.00 82.31 85 LEU A O 1
ATOM 687 N N . PRO A 1 86 ? -3.412 -10.760 -25.599 1.00 88.75 86 PRO A N 1
ATOM 688 C CA . PRO A 1 86 ? -3.215 -9.772 -26.667 1.00 88.75 86 PRO A CA 1
ATOM 689 C C . PRO A 1 86 ? -3.196 -8.297 -26.214 1.00 88.75 86 PRO A C 1
ATOM 691 O O . PRO A 1 86 ? -3.283 -7.420 -27.068 1.00 88.75 86 PRO A O 1
ATOM 694 N N . LEU A 1 87 ? -3.084 -7.985 -24.913 1.00 87.69 87 LEU A N 1
ATOM 695 C CA . LEU A 1 87 ? -3.130 -6.588 -24.450 1.00 87.69 87 LEU A CA 1
ATOM 696 C C . LEU A 1 87 ? -2.015 -5.730 -25.100 1.00 87.69 87 LEU A C 1
ATOM 698 O O . LEU A 1 87 ? -0.864 -6.183 -25.184 1.00 87.69 87 LEU A O 1
ATOM 702 N N . PRO A 1 88 ? -2.304 -4.490 -25.536 1.00 88.56 88 PRO A N 1
ATOM 703 C CA . PRO A 1 88 ? -1.289 -3.542 -25.995 1.00 88.56 88 PRO A CA 1
ATOM 704 C C . PRO A 1 88 ? -0.351 -3.089 -24.866 1.00 88.56 88 PRO A C 1
ATOM 706 O O . PRO A 1 88 ? -0.759 -2.982 -23.713 1.00 88.56 88 PRO A O 1
ATOM 709 N N . MET A 1 89 ? 0.900 -2.736 -25.185 1.00 86.00 89 MET A N 1
ATOM 710 C CA . MET A 1 89 ? 1.889 -2.312 -24.174 1.00 86.00 89 MET A CA 1
ATOM 711 C C . MET A 1 89 ? 1.444 -1.085 -23.361 1.00 86.00 89 MET A C 1
ATOM 713 O O . MET A 1 89 ? 1.665 -1.033 -22.153 1.00 86.00 89 MET A O 1
ATOM 717 N N . VAL A 1 90 ? 0.762 -0.134 -24.007 1.00 86.56 90 VAL A N 1
ATOM 718 C CA . VAL A 1 90 ? 0.210 1.073 -23.363 1.00 86.56 90 VAL A CA 1
ATOM 719 C C . VAL A 1 90 ? -0.834 0.753 -22.285 1.00 86.56 90 VAL A C 1
ATOM 721 O O . VAL A 1 90 ? -1.048 1.547 -21.375 1.00 86.56 90 VAL A O 1
ATOM 724 N N . GLU A 1 91 ? -1.462 -0.423 -22.347 1.00 88.50 91 GLU A N 1
ATOM 725 C CA . GLU A 1 91 ? -2.404 -0.890 -21.325 1.00 88.50 91 GLU A CA 1
ATOM 726 C C . GLU A 1 91 ? -1.719 -1.695 -20.214 1.00 88.50 91 GLU A C 1
ATOM 728 O O . GLU A 1 91 ? -2.291 -1.863 -19.137 1.00 88.50 91 GLU A O 1
ATOM 733 N N . LYS A 1 92 ? -0.493 -2.183 -20.445 1.00 88.50 92 LYS A N 1
ATOM 734 C CA . LYS A 1 92 ? 0.255 -3.020 -19.495 1.00 88.50 92 LYS A CA 1
ATOM 735 C C . LYS A 1 92 ? 1.185 -2.232 -18.577 1.00 88.50 92 LYS A C 1
ATOM 737 O O . LYS A 1 92 ? 1.549 -2.741 -17.521 1.00 88.50 92 LYS A O 1
ATOM 742 N N . LEU A 1 93 ? 1.595 -1.024 -18.952 1.00 91.81 93 LEU A N 1
ATOM 743 C CA . LEU A 1 93 ? 2.540 -0.210 -18.182 1.00 91.81 93 LEU A CA 1
ATOM 744 C C . LEU A 1 93 ? 1.840 0.947 -17.467 1.00 91.81 93 LEU A C 1
ATOM 746 O O . LEU A 1 93 ? 0.781 1.409 -17.891 1.00 91.81 93 LEU A O 1
ATOM 750 N N . LYS A 1 94 ? 2.426 1.376 -16.349 1.00 92.31 94 LYS A N 1
ATOM 751 C CA . LYS A 1 94 ? 2.044 2.602 -15.641 1.00 92.31 94 LYS A CA 1
ATOM 752 C C . LYS A 1 94 ? 2.857 3.783 -16.166 1.00 92.31 94 LYS A C 1
ATOM 754 O O . LYS A 1 94 ? 2.329 4.871 -16.324 1.00 92.31 94 LYS A O 1
ATOM 759 N N . GLU A 1 95 ? 4.129 3.573 -16.477 1.00 87.00 95 GLU A N 1
ATOM 760 C CA . GLU A 1 95 ? 4.968 4.589 -17.115 1.00 87.00 95 GLU A CA 1
ATOM 761 C C . GLU A 1 95 ? 4.533 4.920 -18.562 1.00 87.00 95 GLU A C 1
ATOM 763 O O . GLU A 1 95 ? 3.917 4.083 -19.229 1.00 87.00 95 GLU A O 1
ATOM 768 N N . PRO A 1 96 ? 4.904 6.104 -19.096 1.00 86.88 96 PRO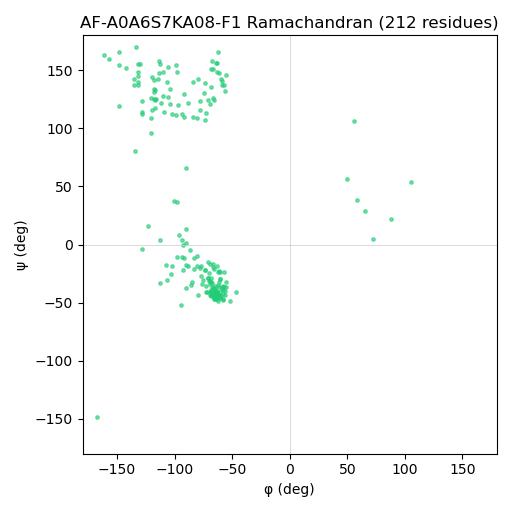 A N 1
ATOM 769 C CA . PRO A 1 96 ? 5.707 7.158 -18.456 1.00 86.88 96 PRO A CA 1
ATOM 770 C C . PRO A 1 96 ? 4.911 8.063 -17.507 1.00 86.88 96 PRO A C 1
ATOM 772 O O . PRO A 1 96 ? 5.512 8.716 -16.662 1.00 86.88 96 PRO A O 1
ATOM 775 N N . ASP A 1 97 ? 3.585 8.084 -17.623 1.00 90.88 97 ASP A N 1
ATOM 776 C CA . ASP A 1 97 ? 2.704 8.882 -16.771 1.00 90.88 97 ASP A CA 1
ATOM 777 C C . ASP A 1 97 ? 1.720 7.967 -16.025 1.00 90.88 97 ASP A C 1
ATOM 779 O O . ASP A 1 97 ? 0.666 7.598 -16.560 1.00 90.88 97 ASP A O 1
ATOM 783 N N . PRO A 1 98 ? 2.044 7.597 -14.772 1.00 91.75 98 PRO A N 1
ATOM 784 C CA . PRO A 1 98 ? 1.214 6.688 -14.002 1.00 91.75 98 PRO A CA 1
ATOM 785 C C . PRO A 1 98 ? -0.216 7.180 -13.809 1.00 91.75 98 PRO A C 1
ATOM 787 O O . PRO A 1 98 ? -1.123 6.353 -13.881 1.00 91.75 98 PRO A O 1
ATOM 790 N N . LYS A 1 99 ? -0.441 8.491 -13.644 1.00 90.00 99 LYS A N 1
ATOM 791 C CA . LYS A 1 99 ? -1.771 9.055 -13.346 1.00 90.00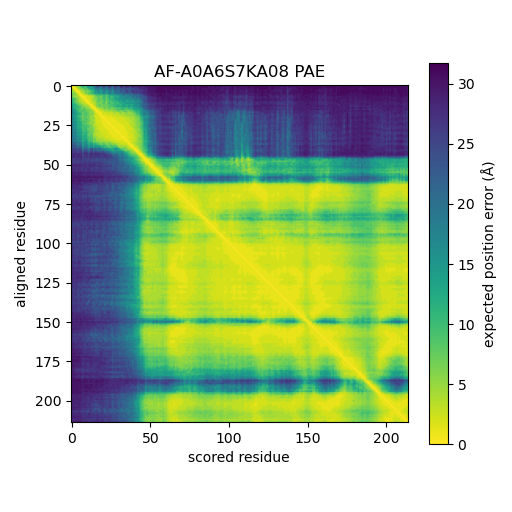 99 LYS A CA 1
ATOM 792 C C . LYS A 1 99 ? -2.749 8.902 -14.507 1.00 90.00 99 LYS A C 1
ATOM 794 O O . LYS A 1 99 ? -3.947 8.712 -14.304 1.00 90.00 99 LYS A O 1
ATOM 799 N N . THR A 1 100 ? -2.255 8.950 -15.740 1.00 90.19 100 THR A N 1
ATOM 800 C CA . THR A 1 100 ? -3.099 8.783 -16.934 1.00 90.19 100 THR A CA 1
ATOM 801 C C . THR A 1 100 ? -3.138 7.340 -17.439 1.00 90.19 100 THR A C 1
ATOM 803 O O . THR A 1 100 ? -4.006 6.989 -18.253 1.00 90.19 100 THR A O 1
ATOM 806 N N . SER A 1 101 ? -2.272 6.466 -16.911 1.00 94.12 101 SER A N 1
ATOM 807 C CA . SER A 1 101 ? -2.202 5.066 -17.326 1.00 94.12 101 SER A CA 1
ATOM 808 C C . SER A 1 101 ? -3.536 4.322 -17.123 1.00 94.12 101 SER A C 1
ATOM 810 O O . SER A 1 101 ? -4.237 4.522 -16.121 1.00 94.12 101 SER A O 1
ATOM 812 N N . PRO A 1 102 ? -3.937 3.436 -18.058 1.00 92.00 102 PRO A N 1
ATOM 813 C CA . PRO A 1 102 ? -5.147 2.630 -17.902 1.00 92.00 102 PRO A CA 1
ATOM 814 C C . PRO A 1 102 ? -5.149 1.794 -16.615 1.00 92.00 102 PRO A C 1
ATOM 816 O O . PRO A 1 102 ? -6.179 1.723 -15.945 1.00 92.00 102 PRO A O 1
ATOM 819 N N . ARG A 1 103 ? -4.002 1.214 -16.231 1.00 92.62 103 ARG A N 1
ATOM 820 C CA . ARG A 1 103 ? -3.894 0.364 -15.032 1.00 92.62 103 ARG A CA 1
ATOM 821 C C . ARG A 1 103 ? -4.156 1.130 -13.748 1.00 92.62 103 ARG A C 1
ATOM 823 O O . ARG A 1 103 ? -4.930 0.664 -12.919 1.00 92.62 103 ARG A O 1
ATOM 830 N N . HIS A 1 104 ? -3.554 2.304 -13.601 1.00 95.38 104 HIS A N 1
ATOM 831 C CA . HIS A 1 104 ? -3.768 3.148 -12.433 1.00 95.38 104 HIS A CA 1
ATOM 832 C C . HIS A 1 104 ? -5.227 3.605 -12.330 1.00 95.38 104 HIS A C 1
ATOM 834 O O . HIS A 1 104 ? -5.853 3.424 -11.287 1.00 95.38 104 HIS A O 1
ATOM 840 N N . ARG A 1 105 ? -5.822 4.078 -13.436 1.00 93.69 105 ARG A N 1
ATOM 841 C CA . ARG A 1 105 ? -7.239 4.480 -13.456 1.00 93.69 105 ARG A CA 1
ATOM 842 C C . ARG A 1 105 ? -8.175 3.342 -13.056 1.00 93.69 105 ARG A C 1
ATOM 844 O O . ARG A 1 105 ? -9.167 3.582 -12.375 1.00 93.69 105 ARG A O 1
ATOM 851 N N . GLN A 1 106 ? -7.894 2.111 -13.482 1.00 92.94 106 GLN A N 1
ATOM 852 C CA . GLN A 1 106 ? -8.690 0.951 -13.074 1.00 92.94 106 GLN A CA 1
ATOM 853 C C . GLN A 1 106 ? -8.452 0.570 -11.611 1.00 92.94 106 GLN A C 1
ATOM 855 O O . GLN A 1 106 ? -9.418 0.305 -10.898 1.00 92.94 106 GLN A O 1
ATOM 860 N N . LEU A 1 107 ? -7.203 0.620 -11.140 1.00 94.75 107 LEU A N 1
ATOM 861 C CA . LEU A 1 107 ? -6.862 0.375 -9.739 1.00 94.75 107 LEU A CA 1
ATOM 862 C C . LEU A 1 107 ? -7.601 1.343 -8.803 1.00 94.75 107 LEU A C 1
ATOM 864 O O . LEU A 1 107 ? -8.216 0.899 -7.837 1.00 94.75 107 LEU A O 1
ATOM 868 N N . MET A 1 108 ? -7.606 2.645 -9.105 1.00 95.38 108 MET A N 1
ATOM 869 C CA . MET A 1 108 ? -8.288 3.654 -8.281 1.00 95.38 108 MET A CA 1
ATOM 870 C C . MET A 1 108 ? -9.811 3.465 -8.266 1.00 95.38 108 MET A C 1
ATOM 872 O O . MET A 1 108 ? -10.439 3.593 -7.211 1.00 95.38 108 MET A O 1
ATOM 876 N N . LYS A 1 109 ? -10.422 3.074 -9.396 1.00 92.81 109 LYS A N 1
ATOM 877 C CA . LYS A 1 109 ? -11.851 2.704 -9.443 1.00 92.81 109 LYS A CA 1
ATOM 878 C C . LYS A 1 109 ? -12.153 1.485 -8.578 1.00 92.81 109 LYS A C 1
ATOM 880 O O . LYS A 1 109 ? -13.159 1.482 -7.871 1.00 92.81 109 LYS A O 1
ATOM 885 N N . GLU A 1 110 ? -11.304 0.460 -8.628 1.00 93.06 110 GLU A N 1
ATOM 886 C CA . GLU A 1 110 ? -11.475 -0.760 -7.833 1.00 93.06 110 GLU A CA 1
ATOM 887 C C . GLU A 1 110 ? -11.331 -0.463 -6.334 1.00 93.06 110 GLU A C 1
ATOM 889 O O . GLU A 1 110 ? -12.211 -0.828 -5.558 1.00 93.06 110 GLU A O 1
ATOM 894 N N . ILE A 1 111 ? -10.301 0.287 -5.929 1.00 93.81 111 ILE A N 1
ATOM 895 C CA . ILE A 1 111 ? -10.109 0.729 -4.537 1.00 93.81 111 ILE A CA 1
ATOM 896 C C . ILE A 1 111 ? -11.314 1.542 -4.051 1.00 93.81 111 ILE A C 1
ATOM 898 O O . ILE A 1 111 ? -11.869 1.253 -2.991 1.00 93.81 111 ILE A O 1
ATOM 902 N N . THR A 1 112 ? -11.775 2.510 -4.846 1.00 92.31 112 THR A N 1
ATOM 903 C CA . THR A 1 112 ? -12.940 3.342 -4.503 1.00 92.31 112 THR A CA 1
ATOM 904 C C . THR A 1 112 ? -14.204 2.501 -4.326 1.00 92.31 112 THR A C 1
ATOM 906 O O . THR A 1 112 ? -14.988 2.730 -3.404 1.00 92.31 112 THR A O 1
ATOM 909 N N . TRP A 1 113 ? -14.409 1.508 -5.196 1.00 90.69 113 TRP A N 1
ATOM 910 C CA . TRP A 1 113 ? -15.546 0.595 -5.116 1.00 90.69 113 TRP A CA 1
ATOM 911 C C . TRP A 1 113 ? -15.503 -0.283 -3.860 1.00 90.69 113 TRP A C 1
ATOM 913 O O . TRP A 1 113 ? -16.533 -0.470 -3.212 1.00 90.69 113 TRP A O 1
ATOM 923 N N . LEU A 1 114 ? -14.322 -0.798 -3.508 1.00 91.31 114 LEU A N 1
ATOM 924 C CA . LEU A 1 114 ? -14.128 -1.686 -2.359 1.00 91.31 114 LEU A CA 1
ATOM 925 C C . LEU A 1 114 ? -14.295 -0.969 -1.012 1.00 91.31 114 LEU A C 1
ATOM 927 O O . LEU A 1 114 ? -14.633 -1.630 -0.034 1.00 91.31 114 LEU A O 1
ATOM 931 N N . LYS A 1 115 ? -14.097 0.358 -0.967 1.00 92.75 115 LYS A N 1
ATOM 932 C CA . LYS A 1 115 ? -14.153 1.184 0.256 1.00 92.75 115 LYS A CA 1
ATOM 933 C C . LYS A 1 115 ? -13.306 0.598 1.402 1.00 92.75 115 LYS A C 1
ATOM 935 O O . LYS A 1 115 ? -13.844 0.324 2.477 1.00 92.75 115 LYS A O 1
ATOM 940 N N . PRO A 1 116 ? -12.000 0.370 1.176 1.00 95.44 116 PRO A N 1
ATOM 941 C CA . PRO A 1 116 ? -11.125 -0.178 2.199 1.00 95.44 116 PRO A CA 1
ATOM 942 C C . PRO A 1 116 ? -10.984 0.777 3.382 1.00 95.44 116 PRO A C 1
ATOM 944 O O . PRO A 1 116 ? -11.104 1.991 3.245 1.00 95.44 116 PRO A O 1
ATOM 947 N N . ASP A 1 117 ? -10.642 0.217 4.533 1.00 96.75 117 ASP A N 1
ATOM 948 C CA . ASP A 1 117 ? -10.059 0.964 5.641 1.00 96.75 117 ASP A CA 1
ATOM 949 C C . ASP A 1 117 ? -8.547 0.725 5.739 1.00 96.75 117 ASP A C 1
ATOM 951 O O . ASP A 1 117 ? -7.825 1.582 6.243 1.00 96.75 117 ASP A O 1
ATOM 955 N N . ILE A 1 118 ? -8.071 -0.420 5.236 1.00 97.62 118 ILE A N 1
ATOM 956 C CA . ILE A 1 118 ? -6.657 -0.793 5.132 1.00 97.62 118 ILE A CA 1
ATOM 957 C C . ILE A 1 118 ? -6.407 -1.402 3.749 1.00 97.62 118 ILE A C 1
ATOM 959 O O . ILE A 1 118 ? -7.205 -2.214 3.269 1.00 97.62 118 ILE A O 1
ATOM 963 N N . ILE A 1 119 ? -5.297 -1.031 3.111 1.00 97.94 119 ILE A N 1
ATOM 964 C CA . ILE A 1 119 ? -4.876 -1.532 1.801 1.00 97.94 119 ILE A CA 1
ATOM 965 C C . ILE A 1 119 ? -3.432 -2.024 1.884 1.00 97.94 119 ILE A C 1
ATOM 967 O O . ILE A 1 119 ? -2.519 -1.219 2.028 1.00 97.94 119 ILE A O 1
ATOM 971 N N . ASN A 1 120 ? -3.222 -3.325 1.711 1.00 97.81 120 ASN A N 1
ATOM 972 C CA . ASN A 1 120 ? -1.902 -3.940 1.604 1.00 97.81 120 ASN A CA 1
ATOM 973 C C . ASN A 1 120 ? -1.620 -4.239 0.128 1.00 97.81 120 ASN A C 1
ATOM 975 O O . ASN A 1 120 ? -2.269 -5.096 -0.474 1.00 97.81 120 ASN A O 1
ATOM 979 N N . MET A 1 121 ? -0.656 -3.547 -0.467 1.00 97.44 121 MET A N 1
ATOM 980 C CA . MET A 1 121 ? -0.277 -3.719 -1.866 1.00 97.44 121 MET A CA 1
ATOM 981 C C . MET A 1 121 ? 1.053 -4.453 -2.008 1.00 97.44 121 MET A C 1
ATOM 983 O O . MET A 1 121 ? 2.001 -4.179 -1.275 1.00 97.44 121 MET A O 1
ATOM 987 N N . GLN A 1 122 ? 1.139 -5.353 -2.988 1.00 95.69 122 GLN A N 1
ATOM 988 C CA . GLN A 1 122 ? 2.393 -5.982 -3.413 1.00 95.69 122 GLN A CA 1
ATOM 989 C C . GLN A 1 122 ? 2.773 -5.547 -4.830 1.00 95.69 122 GLN A C 1
ATOM 991 O O . GLN A 1 122 ? 1.916 -5.139 -5.613 1.00 95.69 122 GLN A O 1
ATOM 996 N N . GLU A 1 123 ? 4.060 -5.668 -5.159 1.00 94.50 123 GLU A N 1
ATOM 997 C CA . GLU A 1 123 ? 4.642 -5.235 -6.437 1.00 94.50 123 GLU A CA 1
ATOM 998 C C . GLU A 1 123 ? 4.448 -3.740 -6.736 1.00 94.50 123 GLU A C 1
ATOM 1000 O O . GLU A 1 123 ? 4.252 -3.322 -7.878 1.00 94.50 123 GLU A O 1
ATOM 1005 N N . VAL A 1 124 ? 4.551 -2.910 -5.699 1.00 96.00 124 VAL A N 1
ATOM 1006 C CA . VAL A 1 124 ? 4.516 -1.453 -5.839 1.00 96.00 124 VAL A CA 1
ATOM 1007 C C . VAL A 1 124 ? 5.888 -0.964 -6.281 1.00 96.00 124 VAL A C 1
ATOM 1009 O O . VAL A 1 124 ? 6.831 -1.008 -5.489 1.00 96.00 124 VAL A O 1
ATOM 1012 N N . ASP A 1 125 ? 6.010 -0.518 -7.533 1.00 94.81 125 ASP A N 1
ATOM 1013 C CA . ASP A 1 125 ? 7.222 0.147 -8.030 1.00 94.81 125 ASP A CA 1
ATOM 1014 C C . ASP A 1 125 ? 7.543 1.372 -7.151 1.00 94.81 125 ASP A C 1
ATOM 1016 O O . ASP A 1 125 ? 6.662 2.191 -6.893 1.00 94.81 125 ASP A O 1
ATOM 1020 N N . THR A 1 126 ? 8.795 1.531 -6.712 1.00 92.62 126 THR A N 1
ATOM 1021 C CA . THR A 1 126 ? 9.209 2.634 -5.820 1.00 92.62 126 THR A CA 1
ATOM 1022 C C . THR A 1 126 ? 8.791 4.025 -6.324 1.00 92.62 126 THR A C 1
ATOM 1024 O O . THR A 1 126 ? 8.172 4.758 -5.557 1.00 92.62 126 THR A O 1
ATOM 1027 N N . PRO A 1 127 ? 9.030 4.414 -7.596 1.00 93.38 127 PRO A N 1
ATOM 1028 C CA . PRO A 1 127 ? 8.573 5.717 -8.092 1.00 93.38 127 PRO A CA 1
ATOM 1029 C C . PRO A 1 12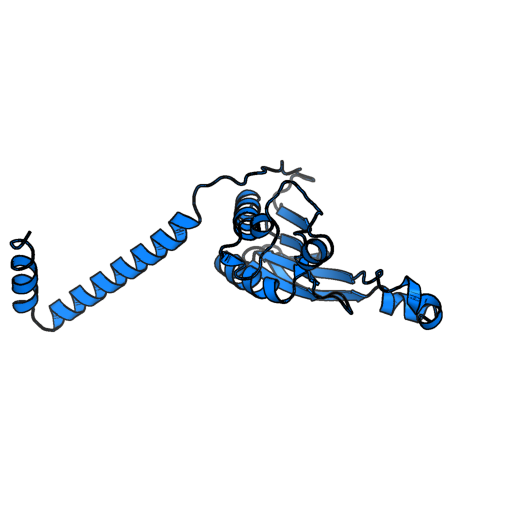7 ? 7.048 5.832 -8.236 1.00 93.38 127 PRO A C 1
ATOM 1031 O O . PRO A 1 127 ? 6.535 6.938 -8.349 1.00 93.38 127 PRO A O 1
ATOM 1034 N N . TYR A 1 128 ? 6.311 4.718 -8.240 1.00 96.25 128 TYR A N 1
ATOM 1035 C CA . TYR A 1 128 ? 4.850 4.735 -8.298 1.00 96.25 128 TYR A CA 1
ATOM 1036 C C . TYR A 1 128 ? 4.206 4.932 -6.919 1.00 96.25 128 TYR A C 1
ATOM 1038 O O . TYR A 1 128 ? 3.069 5.394 -6.845 1.00 96.25 128 TYR A O 1
ATOM 1046 N N . PHE A 1 129 ? 4.919 4.635 -5.826 1.00 97.06 129 PHE A N 1
ATOM 1047 C CA . PHE A 1 129 ? 4.396 4.843 -4.474 1.00 97.06 129 PHE A CA 1
ATOM 1048 C C . PHE A 1 129 ? 3.993 6.301 -4.223 1.00 97.06 129 PHE A C 1
ATOM 1050 O O . PHE A 1 129 ? 2.904 6.528 -3.714 1.00 97.06 129 PHE A O 1
ATOM 1057 N N . SER A 1 130 ? 4.793 7.282 -4.653 1.00 96.31 130 SER A N 1
ATOM 1058 C CA . SER A 1 130 ? 4.466 8.707 -4.474 1.00 96.31 130 SER A CA 1
ATOM 1059 C C . SER A 1 130 ? 3.170 9.118 -5.181 1.00 96.31 130 SER A C 1
ATOM 1061 O O . SER A 1 130 ? 2.430 9.961 -4.685 1.00 96.31 130 SER A O 1
ATOM 1063 N N . VAL A 1 131 ? 2.854 8.491 -6.320 1.00 97.25 131 VAL A N 1
ATOM 1064 C CA . VAL A 1 131 ? 1.588 8.717 -7.034 1.00 97.25 131 VAL A CA 1
ATOM 1065 C C . VAL A 1 131 ? 0.410 8.166 -6.232 1.00 97.25 131 VAL A C 1
ATOM 1067 O O . VAL A 1 131 ? -0.609 8.841 -6.098 1.00 97.25 131 VAL A O 1
ATOM 1070 N N . LEU A 1 132 ? 0.556 6.957 -5.680 1.00 97.88 132 LEU A N 1
ATOM 1071 C CA . LEU A 1 132 ? -0.455 6.350 -4.812 1.00 97.88 132 LEU A CA 1
ATOM 1072 C C . LEU A 1 132 ? -0.649 7.158 -3.526 1.00 97.88 132 LEU A C 1
ATOM 1074 O O . LEU A 1 132 ? -1.783 7.395 -3.128 1.00 97.88 132 LEU A O 1
ATOM 1078 N N . GLU A 1 133 ? 0.443 7.587 -2.898 1.00 98.00 133 GLU A N 1
ATOM 1079 C CA . GLU A 1 133 ? 0.441 8.390 -1.676 1.00 98.00 133 GLU A CA 1
ATOM 1080 C C . GLU A 1 133 ? -0.273 9.724 -1.882 1.00 98.00 133 GLU A C 1
ATOM 1082 O O . GLU A 1 133 ? -1.141 10.083 -1.089 1.00 98.00 133 GLU A O 1
ATOM 1087 N N . GLU A 1 134 ? 0.009 10.425 -2.980 1.00 97.38 134 GLU A N 1
ATOM 1088 C CA . GLU A 1 134 ? -0.658 11.687 -3.293 1.00 97.38 134 GLU A CA 1
ATOM 1089 C C . GLU A 1 134 ? -2.176 11.511 -3.477 1.00 97.38 134 GLU A C 1
ATOM 1091 O O . GLU A 1 134 ? -2.964 12.312 -2.969 1.00 97.38 134 GLU A O 1
ATOM 1096 N N . GLU A 1 135 ? -2.610 10.487 -4.214 1.00 96.75 135 GLU A N 1
ATOM 1097 C CA . GLU A 1 135 ? -4.027 10.300 -4.546 1.00 96.75 135 GLU A CA 1
ATOM 1098 C C . GLU A 1 135 ? -4.840 9.681 -3.404 1.00 96.75 135 GLU A C 1
ATOM 1100 O O . GLU A 1 135 ? -5.929 10.162 -3.075 1.00 96.75 135 GLU A O 1
ATOM 1105 N N . LEU A 1 136 ? -4.307 8.654 -2.742 1.00 97.81 136 LEU A N 1
ATOM 1106 C CA . LEU A 1 136 ? -4.945 8.065 -1.563 1.00 97.81 136 LEU A CA 1
ATOM 1107 C C . LEU A 1 136 ? -4.919 9.047 -0.382 1.00 97.81 136 LEU A C 1
ATOM 1109 O O . LEU A 1 136 ? -5.896 9.117 0.369 1.00 97.81 136 LEU A O 1
ATOM 1113 N N . GLY A 1 137 ? -3.881 9.883 -0.282 1.00 97.81 137 GLY A N 1
ATOM 1114 C CA . GLY A 1 137 ? -3.794 10.998 0.662 1.00 97.81 137 GLY A CA 1
ATOM 1115 C C . GLY A 1 137 ? -4.953 11.982 0.534 1.00 97.81 137 GLY A C 1
ATOM 1116 O O . GLY A 1 137 ? -5.584 12.340 1.529 1.00 97.81 137 GLY A O 1
ATOM 1117 N N . GLN A 1 138 ? -5.336 12.339 -0.696 1.00 96.56 138 GLN A N 1
ATOM 1118 C CA . GLN A 1 138 ? -6.518 13.179 -0.952 1.00 96.56 138 GLN A CA 1
ATOM 1119 C C . GLN A 1 138 ? -7.827 12.531 -0.478 1.00 96.56 138 GLN A C 1
ATOM 1121 O O . GLN A 1 138 ? -8.796 13.234 -0.190 1.00 96.56 138 GLN A O 1
ATOM 1126 N N . SER A 1 139 ? -7.850 11.202 -0.364 1.00 94.88 139 SER A N 1
ATOM 1127 C CA . SER A 1 139 ? -8.993 10.422 0.119 1.00 94.88 139 SER A CA 1
ATOM 1128 C C . SER A 1 139 ? -8.941 10.128 1.627 1.00 94.88 139 SER A C 1
ATOM 1130 O O . SER A 1 139 ? -9.834 9.457 2.147 1.00 94.88 139 SER A O 1
ATOM 1132 N N . GLY A 1 140 ? -7.944 10.654 2.347 1.00 97.69 140 GLY A N 1
ATOM 1133 C CA . GLY A 1 140 ? -7.800 10.499 3.797 1.00 97.69 140 GLY A CA 1
ATOM 1134 C C . GLY A 1 140 ? -7.034 9.250 4.234 1.00 97.69 140 GLY A C 1
ATOM 1135 O O . GLY A 1 140 ? -7.217 8.797 5.364 1.00 97.69 140 GLY A O 1
ATOM 1136 N N . PHE A 1 141 ? -6.203 8.681 3.362 1.00 98.56 141 PHE A N 1
ATOM 1137 C CA . PHE A 1 141 ? -5.285 7.608 3.732 1.00 98.56 141 PHE A CA 1
ATOM 1138 C C . PHE A 1 141 ? -3.885 8.151 3.996 1.00 98.56 141 PHE A C 1
ATOM 1140 O O . PHE A 1 141 ? -3.438 9.089 3.349 1.00 98.56 141 PHE A O 1
ATOM 1147 N N . GLU A 1 142 ? -3.169 7.503 4.898 1.00 98.44 142 GLU A N 1
ATOM 1148 C CA . GLU A 1 142 ? -1.713 7.595 4.995 1.00 98.44 142 GLU A CA 1
ATOM 1149 C C . GLU A 1 142 ? -1.125 6.241 4.619 1.00 98.44 142 GLU A C 1
ATOM 1151 O O . GLU A 1 142 ? -1.813 5.221 4.728 1.00 98.44 142 GLU A O 1
ATOM 1156 N N . GLY A 1 143 ? 0.126 6.211 4.164 1.00 96.75 143 GLY A N 1
ATOM 1157 C CA . GLY A 1 143 ? 0.756 4.954 3.803 1.00 96.75 143 GLY A CA 1
ATOM 1158 C C . GLY A 1 143 ? 2.252 4.907 4.025 1.00 96.75 143 GLY A C 1
ATOM 1159 O O . GLY A 1 143 ? 2.915 5.917 4.231 1.00 96.75 143 GLY A O 1
ATOM 1160 N N . SER A 1 144 ? 2.772 3.689 3.982 1.00 96.62 144 SER A N 1
ATOM 1161 C CA . SER A 1 144 ? 4.192 3.383 4.046 1.00 96.62 144 SER A CA 1
ATOM 1162 C C . SER A 1 144 ? 4.583 2.446 2.913 1.00 96.62 144 SER A C 1
ATOM 1164 O O . SER A 1 144 ? 3.757 1.688 2.398 1.00 96.62 144 SER A O 1
ATOM 1166 N N . HIS A 1 145 ? 5.858 2.490 2.535 1.00 95.88 145 HIS A N 1
ATOM 1167 C CA . HIS A 1 145 ? 6.443 1.646 1.499 1.00 95.88 145 HIS A CA 1
ATOM 1168 C C . HIS A 1 145 ? 7.739 1.033 1.997 1.00 95.88 145 HIS A C 1
ATOM 1170 O O . HIS A 1 145 ? 8.561 1.719 2.598 1.00 95.88 145 HIS A O 1
ATOM 1176 N N . GLU A 1 146 ? 7.927 -0.247 1.703 1.00 93.31 146 GLU A N 1
ATOM 1177 C CA . GLU A 1 146 ? 9.191 -0.939 1.920 1.00 93.31 146 GLU A CA 1
ATOM 1178 C C . GLU A 1 146 ? 9.591 -1.632 0.611 1.00 93.31 146 GLU A C 1
ATOM 1180 O O . GLU A 1 146 ? 8.916 -2.576 0.168 1.00 93.31 146 GLU A O 1
ATOM 1185 N N . PRO A 1 147 ? 10.668 -1.180 -0.047 1.00 89.50 147 PRO A N 1
ATOM 1186 C CA . PRO A 1 147 ? 11.185 -1.843 -1.230 1.00 89.50 147 PRO A CA 1
ATOM 1187 C C . PRO A 1 147 ? 11.789 -3.208 -0.877 1.00 89.50 147 PRO A C 1
ATOM 1189 O O . PRO A 1 147 ? 12.339 -3.428 0.201 1.00 89.50 147 PRO A O 1
ATOM 1192 N N . HIS A 1 148 ? 11.755 -4.143 -1.824 1.00 85.25 148 HIS A N 1
ATOM 1193 C CA . HIS A 1 148 ? 12.552 -5.360 -1.702 1.00 85.25 148 HIS A CA 1
ATOM 1194 C C . HIS A 1 148 ? 14.053 -5.022 -1.690 1.00 85.25 148 HIS A C 1
ATOM 1196 O O . HIS A 1 148 ? 14.497 -4.105 -2.376 1.00 85.25 148 HIS A O 1
ATOM 1202 N N . PHE A 1 149 ? 14.856 -5.820 -0.979 1.00 72.31 149 PHE A N 1
ATOM 1203 C CA . PHE A 1 149 ? 16.279 -5.553 -0.700 1.00 72.31 149 PHE A CA 1
ATOM 1204 C C . PHE A 1 149 ? 17.133 -5.112 -1.904 1.00 72.31 149 PHE A C 1
ATOM 1206 O O . PHE A 1 149 ? 17.984 -4.239 -1.776 1.00 72.31 149 PHE A O 1
ATOM 1213 N N . LYS A 1 150 ? 16.936 -5.729 -3.075 1.00 70.88 150 LYS A N 1
ATOM 1214 C CA . LYS A 1 150 ? 17.614 -5.357 -4.333 1.00 70.88 150 LYS A CA 1
ATOM 1215 C C . LYS A 1 150 ? 16.601 -5.020 -5.435 1.00 70.88 150 LYS A C 1
ATOM 1217 O O . LYS A 1 150 ? 16.940 -5.050 -6.619 1.00 70.88 150 LYS A O 1
ATOM 1222 N N . GLY A 1 151 ? 15.345 -4.781 -5.065 1.00 70.50 151 GLY A N 1
ATOM 1223 C CA . GLY A 1 151 ? 14.226 -4.641 -5.987 1.00 70.50 151 GLY A CA 1
ATOM 1224 C C . GLY A 1 151 ? 13.882 -3.187 -6.279 1.00 70.50 151 GLY A C 1
ATOM 1225 O O . GLY A 1 151 ? 14.112 -2.292 -5.476 1.00 70.50 151 GLY A O 1
ATOM 1226 N N . LYS A 1 152 ? 13.286 -2.961 -7.452 1.00 84.06 152 LYS A N 1
ATOM 1227 C CA . LYS A 1 152 ? 12.680 -1.670 -7.830 1.00 84.06 152 LYS A CA 1
ATOM 1228 C C . LYS A 1 152 ? 11.205 -1.570 -7.429 1.00 84.06 152 LYS A C 1
ATOM 1230 O O . LYS A 1 152 ? 10.544 -0.586 -7.746 1.00 84.06 152 LYS A O 1
ATOM 1235 N N . ASN A 1 153 ? 10.694 -2.614 -6.785 1.00 91.06 153 ASN A N 1
ATOM 1236 C CA . ASN A 1 153 ? 9.342 -2.715 -6.278 1.00 91.06 153 ASN A CA 1
ATOM 1237 C C . ASN A 1 153 ? 9.367 -3.247 -4.844 1.00 91.06 153 ASN A C 1
ATOM 1239 O O . ASN A 1 153 ? 10.399 -3.713 -4.357 1.00 91.06 153 ASN A O 1
ATOM 1243 N N . GLY A 1 154 ? 8.224 -3.190 -4.183 1.00 93.06 154 GLY A N 1
ATOM 1244 C CA . GLY A 1 154 ? 8.088 -3.683 -2.827 1.00 93.06 154 GLY A CA 1
ATOM 1245 C C . GLY A 1 154 ? 6.640 -3.790 -2.405 1.00 93.06 154 GLY A C 1
ATOM 1246 O O . GLY A 1 154 ? 5.752 -4.052 -3.226 1.00 93.06 154 GLY A O 1
ATOM 1247 N N . LEU A 1 155 ? 6.427 -3.584 -1.117 1.00 95.62 155 LEU A N 1
ATOM 1248 C CA . LEU A 1 155 ? 5.123 -3.650 -0.486 1.00 95.62 155 LEU A CA 1
ATOM 1249 C C . LEU A 1 155 ? 4.735 -2.256 0.004 1.00 95.62 155 LEU A C 1
ATOM 1251 O O . LEU A 1 155 ? 5.599 -1.476 0.404 1.00 95.62 155 LEU A O 1
ATOM 1255 N N . ALA A 1 156 ? 3.442 -1.957 -0.010 1.00 97.19 156 ALA A N 1
ATOM 1256 C CA . ALA A 1 156 ? 2.912 -0.747 0.601 1.00 97.19 156 ALA A CA 1
ATOM 1257 C C . ALA A 1 156 ? 1.714 -1.069 1.487 1.00 97.19 156 ALA A C 1
ATOM 1259 O O . ALA A 1 156 ? 0.903 -1.925 1.133 1.00 97.19 156 ALA A O 1
ATOM 1260 N N . THR A 1 157 ? 1.577 -0.345 2.590 1.00 98.19 157 THR A N 1
ATOM 1261 C CA . THR A 1 157 ? 0.392 -0.396 3.449 1.00 98.19 157 THR A CA 1
ATOM 1262 C C . THR A 1 157 ? -0.208 0.994 3.517 1.00 98.19 157 THR A C 1
ATOM 1264 O O . THR A 1 157 ? 0.492 1.932 3.879 1.00 98.19 157 THR A O 1
ATOM 1267 N N . PHE A 1 158 ? -1.495 1.130 3.204 1.00 98.62 158 PHE A N 1
ATOM 1268 C CA . PHE A 1 158 ? -2.268 2.354 3.407 1.00 98.62 158 PHE A CA 1
ATOM 1269 C C . PHE A 1 158 ? -3.364 2.119 4.443 1.00 98.62 158 PHE A C 1
ATOM 1271 O O . PHE A 1 158 ? -3.990 1.060 4.447 1.00 98.62 158 PHE A O 1
ATOM 1278 N N . TYR A 1 159 ? -3.642 3.107 5.287 1.00 98.50 159 TYR A N 1
ATOM 1279 C CA . TYR A 1 159 ? -4.706 3.052 6.290 1.00 98.50 159 TYR A CA 1
ATOM 1280 C C . TYR A 1 159 ? -5.519 4.348 6.309 1.00 98.50 159 TYR A C 1
ATOM 1282 O O . TYR A 1 159 ? -4.987 5.444 6.144 1.00 98.50 159 TYR A O 1
ATOM 1290 N N . ASN A 1 160 ? -6.830 4.221 6.507 1.00 98.19 160 ASN A N 1
ATOM 1291 C CA . ASN A 1 160 ? -7.753 5.344 6.618 1.00 98.19 160 ASN A CA 1
ATOM 1292 C C . ASN A 1 160 ? -7.551 6.048 7.966 1.00 98.19 160 ASN A C 1
ATOM 1294 O O . ASN A 1 160 ? -7.885 5.491 9.018 1.00 98.19 160 ASN A O 1
ATOM 1298 N N . THR A 1 161 ? -7.063 7.288 7.937 1.00 98.12 161 THR A N 1
ATOM 1299 C CA . THR A 1 161 ? -6.682 8.050 9.141 1.00 98.12 161 THR A CA 1
ATOM 1300 C C . THR A 1 161 ? -7.865 8.403 10.038 1.00 98.12 161 THR A C 1
ATOM 1302 O O . THR A 1 161 ? -7.698 8.698 11.220 1.00 98.12 161 THR A O 1
ATOM 1305 N N . LYS A 1 162 ? -9.096 8.313 9.518 1.00 97.25 162 LYS A N 1
ATOM 1306 C CA . LYS A 1 162 ? -10.317 8.479 10.320 1.00 97.25 162 LYS A CA 1
ATOM 1307 C C . LYS A 1 162 ? -10.598 7.282 11.226 1.00 97.25 162 LYS A C 1
ATOM 1309 O O . LYS A 1 162 ? -11.346 7.427 12.190 1.00 97.25 162 LYS A O 1
ATOM 1314 N N . LYS A 1 163 ? -10.056 6.103 10.902 1.00 96.38 163 LYS A N 1
ATOM 1315 C CA . LYS A 1 163 ? -10.269 4.865 11.665 1.00 96.38 163 LYS A CA 1
ATOM 1316 C C . LYS A 1 163 ? -9.018 4.369 12.364 1.00 96.38 163 LYS A C 1
ATOM 1318 O O . LYS A 1 163 ? -9.141 3.808 13.447 1.00 96.38 163 LYS A O 1
ATOM 1323 N N . PHE A 1 164 ? -7.842 4.580 11.785 1.00 97.81 164 PHE A N 1
ATOM 1324 C CA . PHE A 1 164 ? -6.590 4.042 12.298 1.00 97.81 164 PHE A CA 1
ATOM 1325 C C . PHE A 1 164 ? -5.507 5.111 12.366 1.00 97.81 164 PHE A C 1
ATOM 1327 O O . PHE A 1 164 ? -5.447 6.003 11.527 1.00 97.81 164 PHE A O 1
ATOM 1334 N N . ARG A 1 165 ? -4.614 4.972 13.344 1.00 97.31 165 ARG A N 1
ATOM 1335 C CA . ARG A 1 165 ? -3.324 5.668 13.389 1.00 97.31 165 ARG A CA 1
ATOM 1336 C C . ARG A 1 165 ? -2.196 4.647 13.404 1.00 97.31 165 ARG A C 1
ATOM 1338 O O . ARG A 1 165 ? -2.335 3.598 14.037 1.00 97.31 165 ARG A O 1
ATOM 1345 N N . LEU A 1 166 ? -1.087 4.956 12.747 1.00 97.56 166 LEU A N 1
ATOM 1346 C CA . LEU A 1 166 ? 0.106 4.119 12.793 1.00 97.56 166 LEU A CA 1
ATOM 1347 C C . LEU A 1 166 ? 0.813 4.271 14.143 1.00 97.56 166 LEU A C 1
ATOM 1349 O O . LEU A 1 166 ? 1.059 5.381 14.608 1.00 97.56 166 LEU A O 1
ATOM 1353 N N . GLU A 1 167 ? 1.134 3.147 14.775 1.00 97.50 167 GLU A N 1
ATOM 1354 C CA . GLU A 1 167 ? 1.986 3.102 15.965 1.00 97.50 167 GLU A CA 1
ATOM 1355 C C . GLU A 1 167 ? 3.438 2.827 15.578 1.00 97.50 167 GLU A C 1
ATOM 1357 O O . GLU A 1 167 ? 4.342 3.553 15.983 1.00 97.50 167 GLU A O 1
ATOM 1362 N N . LYS A 1 168 ? 3.664 1.768 14.794 1.00 97.12 168 LYS A N 1
ATOM 1363 C CA . LYS A 1 168 ? 4.991 1.383 14.310 1.00 97.12 168 LYS A CA 1
ATOM 1364 C C . LYS A 1 168 ? 4.902 0.448 13.113 1.00 97.12 168 LYS A C 1
ATOM 1366 O O . LYS A 1 168 ? 3.881 -0.198 12.874 1.00 97.12 168 LYS A O 1
ATOM 1371 N N . ILE A 1 169 ? 6.020 0.330 12.411 1.00 96.62 169 ILE A N 1
ATOM 1372 C CA . ILE A 1 169 ? 6.223 -0.644 11.342 1.00 96.62 169 ILE A CA 1
ATOM 1373 C C . ILE A 1 169 ? 7.351 -1.571 11.772 1.00 96.62 169 ILE A C 1
ATOM 1375 O O . ILE A 1 169 ? 8.387 -1.110 12.250 1.00 96.62 169 ILE A O 1
ATOM 1379 N N . VAL A 1 170 ? 7.137 -2.875 11.619 1.00 95.12 170 VAL A N 1
ATOM 1380 C CA . VAL A 1 170 ? 8.172 -3.886 11.831 1.00 95.12 170 VAL A CA 1
ATOM 1381 C C . VAL A 1 170 ? 8.375 -4.641 10.527 1.00 95.12 170 VAL A C 1
ATOM 1383 O O . VAL A 1 170 ? 7.476 -5.335 10.056 1.00 95.12 170 VAL A O 1
ATOM 1386 N N . THR A 1 171 ? 9.569 -4.509 9.961 1.00 91.88 171 THR A N 1
ATOM 1387 C CA . THR A 1 171 ? 9.950 -5.162 8.709 1.00 91.88 171 THR A CA 1
ATOM 1388 C C . THR A 1 171 ? 10.867 -6.343 9.004 1.00 91.88 171 THR A C 1
ATOM 1390 O O . THR A 1 171 ? 11.831 -6.225 9.759 1.00 91.88 171 THR A O 1
ATOM 1393 N N . TYR A 1 172 ? 10.592 -7.481 8.370 1.00 88.81 172 TYR A N 1
ATOM 1394 C CA . TYR A 1 172 ? 11.464 -8.648 8.379 1.00 88.81 172 TYR A CA 1
ATOM 1395 C C . TYR A 1 172 ? 11.941 -8.951 6.968 1.00 88.81 172 TYR A C 1
ATOM 1397 O O . TYR A 1 172 ? 11.157 -9.298 6.079 1.00 88.81 172 TYR A O 1
ATOM 1405 N N . ASN A 1 173 ? 13.252 -8.865 6.776 1.00 84.81 173 ASN A N 1
ATOM 1406 C CA . ASN A 1 173 ? 13.891 -9.295 5.549 1.00 84.81 173 ASN A CA 1
ATOM 1407 C C . ASN A 1 173 ? 14.250 -10.778 5.656 1.00 84.81 173 ASN A C 1
ATOM 1409 O O . ASN A 1 173 ? 14.996 -11.189 6.545 1.00 84.81 173 ASN A O 1
ATOM 1413 N N . PHE A 1 174 ? 13.736 -11.591 4.736 1.00 82.50 174 PHE A N 1
ATOM 1414 C CA . PHE A 1 174 ? 13.951 -13.032 4.792 1.00 82.50 174 PHE A CA 1
ATOM 1415 C C . PHE A 1 174 ? 15.432 -13.408 4.663 1.00 82.50 174 PHE A C 1
ATOM 1417 O O . PHE A 1 174 ? 15.886 -14.323 5.341 1.00 82.50 174 PHE A O 1
ATOM 1424 N N . ASN A 1 175 ? 16.212 -12.673 3.863 1.00 78.88 175 ASN A N 1
ATOM 1425 C CA . ASN A 1 175 ? 17.649 -12.917 3.753 1.00 78.88 175 ASN A CA 1
ATOM 1426 C C . ASN A 1 175 ? 18.376 -12.542 5.043 1.00 78.88 175 ASN A C 1
ATOM 1428 O O . ASN A 1 175 ? 19.223 -13.299 5.497 1.00 78.88 175 ASN A O 1
ATOM 1432 N N . GLU A 1 176 ? 18.017 -11.434 5.687 1.00 82.06 176 GLU A N 1
ATOM 1433 C CA . GLU A 1 176 ? 18.608 -11.087 6.983 1.00 82.06 176 GLU A CA 1
ATOM 1434 C C . GLU A 1 176 ? 18.330 -12.181 8.025 1.00 82.06 176 GLU A C 1
ATOM 1436 O O . GLU A 1 176 ? 19.245 -12.632 8.713 1.00 82.06 176 GLU A O 1
ATOM 1441 N N . LEU A 1 177 ? 17.096 -12.688 8.087 1.00 83.50 177 LEU A N 1
ATOM 1442 C CA . LEU A 1 177 ? 16.747 -13.793 8.980 1.00 83.50 177 LEU A CA 1
ATOM 1443 C C . LEU A 1 177 ? 17.541 -15.063 8.658 1.00 83.50 177 LEU A C 1
ATOM 1445 O O . LEU A 1 177 ? 18.084 -15.689 9.566 1.00 83.50 177 LEU A O 1
ATOM 1449 N N . LEU A 1 178 ? 17.659 -15.422 7.378 1.00 80.69 178 LEU A N 1
ATOM 1450 C CA . LEU A 1 178 ? 18.436 -16.586 6.953 1.00 80.69 178 LEU A CA 1
ATOM 1451 C C . LEU A 1 178 ? 19.932 -16.433 7.239 1.00 80.69 178 LEU A C 1
ATOM 1453 O O . LEU A 1 178 ? 20.555 -17.417 7.623 1.00 80.69 178 LEU A O 1
ATOM 1457 N N . SER A 1 179 ? 20.503 -15.229 7.125 1.00 82.75 179 SER A N 1
ATOM 1458 C CA . SER A 1 179 ? 21.927 -14.994 7.419 1.00 82.75 179 SER A CA 1
ATOM 1459 C C . SER A 1 179 ? 22.310 -15.247 8.875 1.00 82.75 179 SER A C 1
ATOM 1461 O O . SER A 1 179 ? 23.480 -15.454 9.180 1.00 82.75 179 SER A O 1
ATOM 1463 N N . ARG A 1 180 ? 21.327 -15.269 9.784 1.00 86.25 180 ARG A N 1
ATOM 1464 C CA . ARG A 1 180 ? 21.542 -15.640 11.189 1.00 86.25 180 ARG A CA 1
ATOM 1465 C C . ARG A 1 180 ? 21.661 -17.152 11.383 1.00 86.25 180 ARG A C 1
ATOM 1467 O O . ARG A 1 180 ? 22.162 -17.586 12.412 1.00 86.25 180 ARG A O 1
ATOM 1474 N N . LEU A 1 181 ? 21.169 -17.940 10.426 1.00 86.00 181 LEU A N 1
ATOM 1475 C CA . LEU A 1 181 ? 21.142 -19.403 10.478 1.00 86.00 181 LEU A CA 1
ATOM 1476 C C . LEU A 1 181 ? 22.171 -20.043 9.536 1.00 86.00 181 LEU A C 1
ATOM 1478 O O . LEU A 1 181 ? 22.665 -21.128 9.827 1.00 86.00 181 LEU A O 1
ATOM 1482 N N . PHE A 1 182 ? 22.491 -19.386 8.418 1.00 82.50 182 PHE A N 1
ATOM 1483 C CA . PHE A 1 182 ? 23.348 -19.917 7.359 1.00 82.50 182 PHE A CA 1
ATOM 1484 C C . PHE A 1 182 ? 24.251 -18.831 6.762 1.00 82.50 182 PHE A C 1
ATOM 1486 O O . PHE A 1 182 ? 23.867 -17.665 6.680 1.00 82.50 182 PHE A O 1
ATOM 1493 N N . ASP A 1 183 ? 25.419 -19.224 6.249 1.00 82.81 183 ASP A N 1
ATOM 1494 C CA . ASP A 1 183 ? 26.243 -18.355 5.406 1.00 82.81 183 ASP A CA 1
ATOM 1495 C C . ASP A 1 183 ? 25.604 -18.215 4.014 1.00 82.81 183 ASP A C 1
ATOM 1497 O O . ASP A 1 183 ? 25.605 -19.143 3.199 1.00 82.81 183 ASP A O 1
ATOM 1501 N N . LEU A 1 184 ? 25.037 -17.037 3.739 1.00 75.44 184 LEU A N 1
ATOM 1502 C CA . LEU A 1 184 ? 24.319 -16.770 2.493 1.00 75.44 184 LEU A CA 1
ATOM 1503 C C . LEU A 1 184 ? 25.204 -16.771 1.244 1.00 75.44 184 LEU A C 1
ATOM 1505 O O . LEU A 1 184 ? 24.670 -16.944 0.145 1.00 75.44 184 LEU A O 1
ATOM 1509 N N . SER A 1 185 ? 26.526 -16.611 1.383 1.00 75.06 185 SER A N 1
ATOM 1510 C CA . SER A 1 185 ? 27.452 -16.657 0.241 1.00 75.06 185 SER A CA 1
ATOM 1511 C C . SER A 1 185 ? 27.411 -18.013 -0.475 1.00 75.06 185 SER A C 1
ATOM 1513 O O . SER A 1 185 ? 27.643 -18.101 -1.681 1.00 75.06 185 SER A O 1
ATOM 1515 N N . GLN A 1 186 ? 26.984 -19.063 0.232 1.00 72.25 186 GLN A N 1
ATOM 1516 C CA . GLN A 1 186 ? 26.794 -20.406 -0.315 1.00 72.25 186 GLN A CA 1
ATOM 1517 C C . GLN A 1 186 ? 25.585 -20.509 -1.268 1.00 72.25 186 GLN A C 1
ATOM 1519 O O . GLN A 1 186 ? 25.485 -21.466 -2.036 1.00 72.25 186 GLN A O 1
ATOM 1524 N N . PHE A 1 187 ? 24.679 -19.522 -1.272 1.00 67.62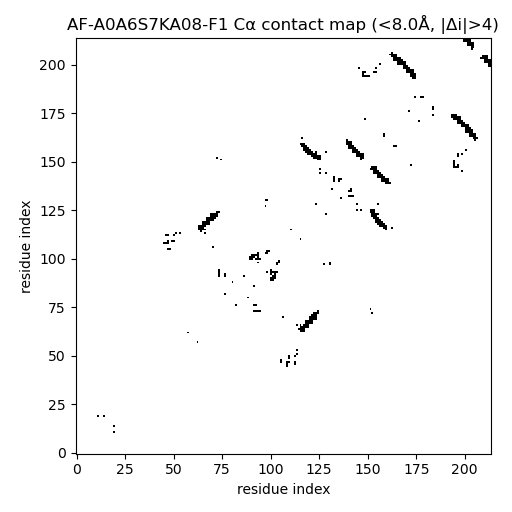 187 PHE A N 1
ATOM 1525 C CA . PHE A 1 187 ? 23.427 -19.534 -2.046 1.00 67.62 187 PHE A CA 1
ATOM 1526 C C . PHE A 1 187 ? 23.380 -18.490 -3.177 1.00 67.62 187 PHE A C 1
ATOM 1528 O O . PHE A 1 187 ? 22.361 -18.361 -3.864 1.00 67.62 187 PHE A O 1
ATOM 1535 N N . ASP A 1 188 ? 24.466 -17.749 -3.403 1.00 63.78 188 ASP A N 1
ATOM 1536 C CA . ASP A 1 188 ? 24.457 -16.448 -4.091 1.00 63.78 188 ASP A CA 1
ATOM 1537 C C . ASP A 1 188 ? 23.938 -16.490 -5.550 1.00 63.78 188 ASP A C 1
ATOM 1539 O O . ASP A 1 188 ? 23.287 -15.557 -6.023 1.00 63.78 188 ASP A O 1
ATOM 1543 N N . LYS A 1 189 ? 24.102 -17.613 -6.270 1.00 56.66 189 LYS A N 1
ATOM 1544 C CA . LYS A 1 189 ? 23.559 -17.765 -7.641 1.00 56.66 189 LYS A CA 1
ATOM 1545 C C . LYS A 1 189 ? 22.049 -18.050 -7.695 1.00 56.66 189 LYS A C 1
ATOM 1547 O O . LYS A 1 189 ? 21.403 -17.669 -8.673 1.00 56.66 189 LYS A O 1
ATOM 1552 N N . ASN A 1 190 ? 21.478 -18.658 -6.653 1.00 56.41 190 ASN A N 1
ATOM 1553 C CA . ASN A 1 190 ? 20.067 -19.067 -6.604 1.00 56.41 190 ASN A CA 1
ATOM 1554 C C . ASN A 1 190 ? 19.192 -18.119 -5.766 1.00 56.41 190 ASN A C 1
ATOM 1556 O O . ASN A 1 190 ? 17.975 -18.094 -5.943 1.00 56.41 190 ASN A O 1
ATOM 1560 N N . ASN A 1 191 ? 19.787 -17.297 -4.895 1.00 59.00 191 ASN A N 1
ATOM 1561 C CA . ASN A 1 191 ? 19.038 -16.480 -3.936 1.00 59.00 191 ASN A CA 1
ATOM 1562 C C . ASN A 1 191 ? 18.578 -15.112 -4.482 1.00 59.00 191 ASN A C 1
ATOM 1564 O O . ASN A 1 191 ? 17.824 -14.400 -3.822 1.00 59.00 191 ASN A O 1
ATOM 1568 N N . LYS A 1 192 ? 18.969 -14.741 -5.713 1.00 58.91 192 LYS A N 1
ATOM 1569 C CA . LYS A 1 192 ? 18.617 -13.441 -6.326 1.00 58.91 192 LYS A CA 1
ATOM 1570 C C . LYS A 1 192 ? 17.108 -13.167 -6.413 1.00 58.91 192 LYS A C 1
ATOM 1572 O O . LYS A 1 192 ? 16.710 -12.004 -6.458 1.00 58.91 192 LYS A O 1
ATOM 1577 N N . PHE A 1 193 ? 16.288 -14.220 -6.419 1.00 59.94 193 PHE A N 1
ATOM 1578 C CA . PHE A 1 193 ? 14.824 -14.149 -6.487 1.00 59.94 193 PHE A CA 1
ATOM 1579 C C . PHE A 1 193 ? 14.127 -14.271 -5.123 1.00 59.94 193 PHE A C 1
ATOM 1581 O O . PHE A 1 193 ? 12.938 -13.982 -5.012 1.00 59.94 193 PHE A O 1
ATOM 1588 N N . ASN A 1 194 ? 14.848 -14.646 -4.067 1.00 64.62 194 ASN A N 1
ATOM 1589 C CA . ASN A 1 194 ? 14.322 -14.734 -2.706 1.00 64.62 194 ASN A CA 1
ATOM 1590 C C . ASN A 1 194 ? 14.520 -13.394 -1.995 1.00 64.62 194 ASN A C 1
ATOM 1592 O O . ASN A 1 194 ? 15.285 -13.259 -1.047 1.00 64.62 194 ASN A O 1
ATOM 1596 N N . GLN A 1 195 ? 13.828 -12.365 -2.474 1.00 67.75 195 GLN A N 1
ATOM 1597 C CA . GLN A 1 195 ? 13.833 -11.034 -1.855 1.00 67.75 195 GLN A CA 1
ATOM 1598 C C . GLN A 1 195 ? 12.579 -10.816 -1.010 1.00 67.75 195 GLN A C 1
ATOM 1600 O O . GLN A 1 195 ? 11.997 -9.735 -1.014 1.00 67.75 195 GLN A O 1
ATOM 1605 N N . ARG A 1 196 ? 12.124 -11.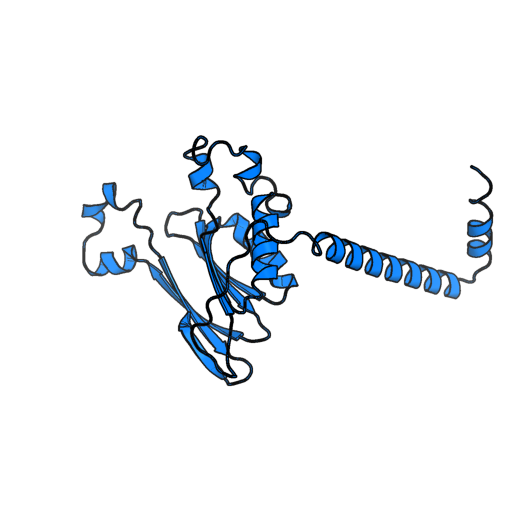872 -0.327 1.00 77.38 196 ARG A N 1
ATOM 1606 C CA . ARG A 1 196 ? 10.885 -11.826 0.444 1.00 77.38 196 ARG A CA 1
ATOM 1607 C C . ARG A 1 196 ? 11.058 -10.871 1.618 1.00 77.38 196 ARG A C 1
ATOM 1609 O O . ARG A 1 196 ? 11.980 -11.015 2.420 1.00 77.38 196 ARG A O 1
ATOM 1616 N N . VAL A 1 197 ? 10.147 -9.919 1.697 1.00 84.56 197 VAL A N 1
ATOM 1617 C CA . VAL A 1 197 ? 10.004 -9.000 2.817 1.00 84.56 197 VAL A CA 1
ATOM 1618 C C . VAL A 1 197 ? 8.626 -9.240 3.414 1.00 84.56 197 VAL A C 1
ATOM 1620 O O . VAL A 1 197 ? 7.670 -9.514 2.688 1.00 84.56 197 VAL A O 1
ATOM 1623 N N . VAL A 1 198 ? 8.537 -9.190 4.736 1.00 88.88 198 VAL A N 1
ATOM 1624 C CA . VAL A 1 198 ? 7.271 -9.174 5.469 1.00 88.88 198 VAL A CA 1
ATOM 1625 C C . VAL A 1 198 ? 7.213 -7.866 6.236 1.00 88.88 198 VAL A C 1
ATOM 1627 O O . VAL A 1 198 ? 8.194 -7.487 6.871 1.00 88.88 198 VAL A O 1
ATOM 1630 N N . ILE A 1 199 ? 6.072 -7.192 6.172 1.00 91.75 199 ILE A N 1
ATOM 1631 C CA . ILE A 1 199 ? 5.815 -5.960 6.911 1.00 91.75 199 ILE A CA 1
ATOM 1632 C C . ILE A 1 199 ? 4.662 -6.235 7.849 1.00 91.75 199 ILE A C 1
ATOM 1634 O O . ILE A 1 199 ? 3.636 -6.752 7.417 1.00 91.75 199 ILE A O 1
ATOM 1638 N N . PHE A 1 200 ? 4.851 -5.864 9.106 1.00 94.81 200 PHE A N 1
ATOM 1639 C CA . PHE A 1 200 ? 3.791 -5.781 10.090 1.00 94.81 200 PHE A CA 1
ATOM 1640 C C . PHE A 1 200 ? 3.536 -4.313 10.400 1.00 94.81 200 PHE A C 1
ATOM 1642 O O . PHE A 1 200 ? 4.395 -3.622 10.962 1.00 94.81 200 PHE A O 1
ATOM 1649 N N . SER A 1 201 ? 2.354 -3.831 10.036 1.00 96.50 201 SER A N 1
ATOM 1650 C CA . SER A 1 201 ? 1.903 -2.491 10.398 1.00 96.50 201 SER A CA 1
ATOM 1651 C C . SER A 1 201 ? 1.094 -2.583 11.684 1.00 96.50 201 SER A C 1
ATOM 1653 O O . SER A 1 201 ? 0.007 -3.158 11.718 1.00 96.50 201 SER A O 1
ATOM 1655 N N . HIS A 1 202 ? 1.635 -2.014 12.760 1.00 97.50 202 HIS A N 1
ATOM 1656 C CA . HIS A 1 202 ? 0.926 -1.882 14.025 1.00 97.50 202 HIS A CA 1
ATOM 1657 C C . HIS A 1 202 ? 0.056 -0.632 13.961 1.00 97.50 202 HIS A C 1
ATOM 1659 O O . HIS A 1 202 ? 0.559 0.493 13.946 1.00 97.50 202 HIS A O 1
ATOM 1665 N N . LEU A 1 203 ? -1.251 -0.842 13.906 1.00 97.38 203 LEU A N 1
ATOM 1666 C CA . LEU A 1 203 ? -2.265 0.195 13.832 1.00 97.38 203 LEU A CA 1
ATOM 1667 C C . LEU A 1 203 ? -3.034 0.257 15.148 1.00 97.38 203 LEU A C 1
ATOM 1669 O O . LEU A 1 203 ? -3.239 -0.753 15.818 1.00 97.38 203 LEU A O 1
ATOM 1673 N N . ILE A 1 204 ? -3.495 1.447 15.507 1.00 97.00 204 ILE A N 1
ATOM 1674 C CA . ILE A 1 204 ? -4.388 1.656 16.646 1.00 97.00 204 ILE A CA 1
ATOM 1675 C C . ILE A 1 204 ? -5.699 2.212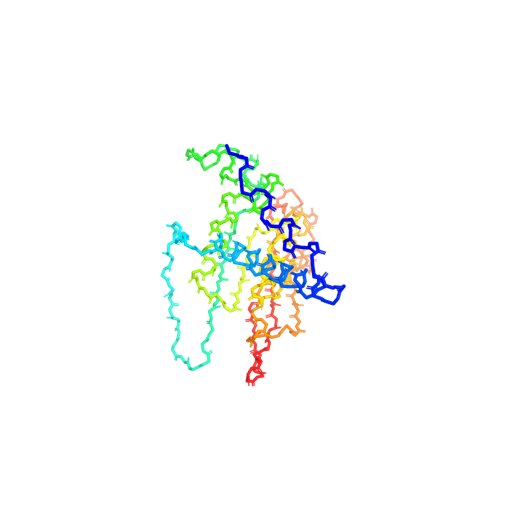 16.114 1.00 97.00 204 ILE A C 1
ATOM 1677 O O . ILE A 1 204 ? -5.710 3.238 15.431 1.00 97.00 204 ILE A O 1
ATOM 1681 N N . GLU A 1 205 ? -6.804 1.543 16.428 1.00 95.81 205 GLU A N 1
ATOM 1682 C CA . GLU A 1 205 ? -8.139 2.021 16.095 1.00 95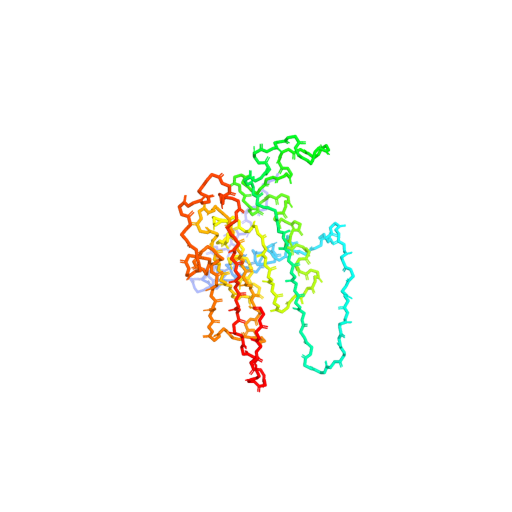.81 205 GLU A CA 1
ATOM 1683 C C . GLU A 1 205 ? -8.441 3.306 16.877 1.00 95.81 205 GLU A C 1
ATOM 1685 O O . GLU A 1 205 ? -8.375 3.342 18.105 1.00 95.81 205 GLU A O 1
ATOM 1690 N N . VAL A 1 206 ? -8.796 4.374 16.164 1.00 95.38 206 VAL A N 1
ATOM 1691 C CA . VAL A 1 206 ? -8.986 5.719 16.726 1.00 95.38 206 VAL A CA 1
ATOM 1692 C C . VAL A 1 206 ? -10.134 5.749 17.735 1.00 95.38 206 VAL A C 1
ATOM 1694 O O . VAL A 1 206 ? -10.020 6.396 18.772 1.00 95.38 206 VAL A O 1
ATOM 1697 N N . LYS A 1 207 ? -11.235 5.043 17.453 1.00 93.00 207 LYS A N 1
ATOM 1698 C CA . LYS A 1 207 ? -12.441 5.070 18.294 1.00 93.00 207 LYS A CA 1
ATOM 1699 C C . LYS A 1 207 ? -12.262 4.308 19.608 1.00 93.00 207 LYS A C 1
ATOM 1701 O O . LYS A 1 207 ? -12.759 4.753 20.637 1.00 93.00 207 LYS A O 1
ATOM 1706 N N . THR A 1 208 ? -11.611 3.149 19.566 1.00 92.94 208 THR A N 1
ATOM 1707 C CA . THR A 1 208 ? -11.572 2.208 20.698 1.00 92.94 208 THR A CA 1
ATOM 1708 C C . THR A 1 208 ? -10.214 2.155 21.394 1.00 92.94 208 THR A C 1
ATOM 1710 O O . THR A 1 208 ? -10.121 1.642 22.506 1.00 92.94 208 THR A O 1
ATOM 1713 N N . GLY A 1 209 ? -9.151 2.640 20.745 1.00 94.06 209 GLY A N 1
ATOM 1714 C CA . GLY A 1 209 ? -7.773 2.471 21.198 1.00 94.06 209 GLY A CA 1
ATOM 1715 C C . GLY A 1 209 ? -7.232 1.046 21.042 1.00 94.06 209 GLY A C 1
ATOM 1716 O O . GLY A 1 209 ? -6.110 0.788 21.475 1.00 94.06 209 GLY A O 1
ATOM 1717 N N . LYS A 1 210 ? -7.989 0.115 20.442 1.00 93.00 210 LYS A N 1
ATOM 1718 C CA . LYS A 1 210 ? -7.548 -1.271 20.236 1.00 93.00 210 LYS A CA 1
ATOM 1719 C C . LYS A 1 210 ? -6.406 -1.327 19.224 1.00 93.00 210 LYS A C 1
ATOM 1721 O O . LYS A 1 210 ? -6.474 -0.712 18.160 1.00 93.00 210 LYS A O 1
ATOM 1726 N N . SER A 1 211 ? -5.382 -2.111 19.543 1.00 94.19 211 SER A N 1
ATOM 1727 C CA . SER A 1 211 ? -4.286 -2.396 18.621 1.00 94.19 211 SER A CA 1
ATOM 1728 C C . SER A 1 211 ? -4.681 -3.472 17.611 1.00 94.19 211 SER A C 1
ATOM 1730 O O . SER A 1 211 ? -5.340 -4.459 17.942 1.00 94.19 211 SER A O 1
ATOM 1732 N N . LEU A 1 212 ? -4.212 -3.294 16.385 1.00 93.94 212 LEU A N 1
ATOM 1733 C CA . LEU A 1 212 ? -4.350 -4.202 15.262 1.00 93.94 212 LEU A CA 1
ATOM 1734 C C . LEU A 1 212 ? -2.973 -4.367 14.614 1.00 93.94 212 LEU A C 1
ATOM 1736 O O . LEU A 1 212 ? -2.232 -3.400 14.465 1.00 93.94 212 LEU A O 1
ATOM 1740 N N . VAL A 1 213 ? -2.637 -5.589 14.213 1.00 94.75 213 VAL A N 1
ATOM 1741 C CA . VAL A 1 213 ? -1.446 -5.862 13.404 1.00 94.75 213 VAL A CA 1
ATOM 1742 C C . VAL A 1 213 ? -1.917 -6.440 12.081 1.00 94.75 213 VAL A C 1
ATOM 1744 O O . VAL A 1 213 ? -2.673 -7.415 12.077 1.00 94.75 213 VAL A O 1
ATOM 1747 N N . VAL A 1 214 ? -1.498 -5.813 10.985 1.00 90.44 214 VAL A N 1
ATOM 1748 C CA . VAL A 1 214 ? -1.791 -6.231 9.604 1.00 90.44 214 VAL A CA 1
ATOM 1749 C C . VAL A 1 214 ? -0.529 -6.478 8.806 1.00 90.44 214 VAL A C 1
ATOM 1751 O O . VAL A 1 214 ? 0.519 -5.893 9.170 1.00 90.44 214 VAL A O 1
#

Secondary structure (DSSP, 8-state):
--SSHHHHHHHHHTS-HHHHHHHHHHHHHHHHHHHHHHHHHHTSS---SS-PPP------TT---EEEEE---HHHHHH-TTTTTTS-HHHH---S-TTTSHHHHHHHHHHHHH--SEEEEEEEEHHHHHHHHHHHHHTTEEEEEEE-TT-SEEEEEEEETTTEEEEEEEEEEHHHHHHTTS-GGGGTTTGGG---EEEEEEEEETTT--EEE-

Solvent-accessible surface area (backbone atoms only — not comparable to full-atom values): 12614 Å² total; per-residue (Å²): 144,76,78,74,70,59,63,60,56,57,59,62,70,74,46,54,75,67,56,50,52,52,52,51,52,50,50,53,51,52,49,52,51,48,51,53,48,51,61,50,49,79,72,59,86,68,78,37,94,66,82,79,84,82,78,81,88,75,89,61,97,86,69,78,39,78,42,77,44,75,69,66,37,51,62,66,45,67,77,36,71,78,57,71,65,90,63,55,69,74,57,69,27,36,71,95,50,43,84,77,15,56,48,44,52,45,49,54,31,35,49,62,71,67,58,57,42,29,40,41,35,32,39,41,31,59,86,52,46,62,58,52,48,58,56,43,37,75,72,46,30,49,70,52,76,50,66,24,89,91,49,72,27,20,38,33,44,34,35,28,56,87,50,34,44,83,76,49,76,51,75,46,50,48,54,65,60,44,51,77,79,42,74,58,79,82,40,59,89,75,45,78,78,59,53,54,67,47,68,37,44,32,32,28,33,64,90,77,65,49,77,46,77,82

InterPro domains:
  IPR036691 Endonuclease/exonuclease/phosphatase superfamily [G3DSA:3.60.10.10] (38-214)
  IPR036691 Endonuclease/exonuclease/phosphatase superfamily [SSF56219] (63-202)
  IPR050410 CCR4/nocturin mRNA turnover and transcription [PTHR12121] (55-212)

Sequence (214 aa):
MAAAKSKLFVIFSNINNKGRLVLLLVFVFVLLLLLHKVRHSDMVKSEPVFRRTLKRVRSSEDEFCLVSYNILADMPVRANPNGYLPLPMVEKLKEPDPKTSPRHRQLMKEITWLKPDIINMQEVDTPYFSVLEEELGQSGFEGSHEPHFKGKNGLATFYNTKKFRLEKIVTYNFNELLSRLFDLSQFDKNNKFNQRVVIFSHLIEVKTGKSLVV

Foldseek 3Di:
DPPPVPPVVVVQVPDPPVVNVVVVVVVVVVVVVVVVVVVVVLVDDDAQPDDDDDDDPDDDPLDFAEAEEALAAVVVCVVPVVPPPPDDNQQSHCPPPVVPGVSNSNVSNRCVNSVGQKYKYFFAQPVCVVVVQVVVVVVQKHKDFDAQPPHRGGMMMIGRNLFKDWPDKDKDFPVVVVVVVDPCVVVVVPCPPVSDMDMWTWIATPPPRDIDTD

Organism: Paramuricea clavata (NCBI:txid317549)

pLDDT: mean 83.16, std 14.82, range [40.38, 98.62]

Nearest PDB structures (foldseek):
  4z0v-assembly1_A  TM=7.456E-01  e=1.248E-08  Homo sapiens
  4z2b-assembly1_A  TM=7.175E-01  e=2.555E-08  Homo sapiens
  3g4t-assembly1_A  TM=6.503E-01  e=7.240E-02  Methanothermobacter thermautotrophicus str. Delta H
  3g0r-assembly1_A  TM=6.046E-01  e=5.579E-02  Methanothermobacter thermautotrophicus str. Delta H
  1t43-assembly1_A  TM=3.834E-01  e=8.427E+00  Escherichia coli